Protein AF-A0A7J3VET1-F1 (afdb_monomer_lite)

Sequence (329 aa):
MGKRITSKFKPQNKWVREMVEGDPHVASTLDVTSDMLKLQAPSQSLCSVCKGGKMLCGKTTCPIMARLGAFSSMFQSIKGTEIDGSSPPSVFVGRFGYPYVHIGPLSPTFYGNTEILDAPEQWFGKSIDEIIGYRSQLIRGMTPVNVRKPWKAGKLLDQTRELSLAEHYVETEMKLTKKPTKRFYMNGDIQPIGPTAPLENVDIGYIKWNRHMEKYHYDTDLKAAPATIKLFENDVPLSNIMRAFSMGNFGIEKNRRLVPTRWSITAVDDLLGKHLTKKIKDYPLINHYEVYESNYIGNRFEILLMPDAWCYEAYEAWYPRTLWNPDEE

Foldseek 3Di:
DDDPPPPPPPPQLCLLVVLQCVDPVSVVQDPDDSVQEDEDADPDFPCSVCSQPNPLLVDPGRLLVLLSVLQSVQLVLFPWQKAWEWFWLDKFWADPPPQKTWIATWGARYYDFLNVLQQPVPCVVPASSVNSNSAQRTETAIDIAGQLCRVVVPPRLVVNLLSLQFPGTWTKMWGFPGRFGSHAYDDPVDRRHYTYGHTDDMDIDDGDGDPLLVVQLPVQADALLVSLLVCVVVVNRNSSSLSNVQSQSHGHNNRRGHDGSVVSNVVSCVSVVVVVVVVVQPDDFDQAWDWDWDADNQWIWIKIDHRDRPDIDIDIDHRECHSVHNHPD

Radius of gyration: 22.47 Å; chains: 1; bounding box: 53×45×72 Å

Structure (mmCIF, N/CA/C/O backbone):
data_AF-A0A7J3VET1-F1
#
_entry.id   AF-A0A7J3VET1-F1
#
loop_
_atom_site.group_PDB
_atom_site.id
_atom_site.type_symbol
_atom_site.label_atom_id
_atom_site.label_alt_id
_atom_site.label_comp_id
_atom_site.label_asym_id
_atom_site.label_entity_id
_atom_site.label_seq_id
_atom_site.pdbx_PDB_ins_code
_atom_site.Cartn_x
_atom_site.Cartn_y
_atom_site.Cartn_z
_atom_site.occupancy
_atom_site.B_iso_or_equiv
_atom_site.auth_seq_id
_atom_site.auth_comp_id
_atom_site.auth_asym_id
_atom_site.auth_atom_id
_atom_site.pdbx_PDB_model_num
ATOM 1 N N . MET A 1 1 ? 31.765 -23.823 42.470 1.00 34.75 1 MET A N 1
ATOM 2 C CA . MET A 1 1 ? 30.720 -23.940 41.424 1.00 34.75 1 MET A CA 1
ATOM 3 C C . MET A 1 1 ? 29.802 -22.720 41.490 1.00 34.75 1 MET A C 1
ATOM 5 O O . MET A 1 1 ? 28.792 -22.739 42.179 1.00 34.75 1 MET A O 1
ATOM 9 N N . GLY A 1 2 ? 30.203 -21.613 40.856 1.00 33.16 2 GLY A N 1
ATOM 10 C CA . GLY A 1 2 ? 29.453 -20.352 40.879 1.00 33.16 2 GLY A CA 1
ATOM 11 C C . GLY A 1 2 ? 28.427 -20.296 39.748 1.00 33.16 2 GLY A C 1
ATOM 12 O O . GLY A 1 2 ? 28.791 -20.400 38.579 1.00 33.16 2 GLY A O 1
ATOM 13 N N . LYS A 1 3 ? 27.145 -20.153 40.095 1.00 31.53 3 LYS A N 1
ATOM 14 C CA . LYS A 1 3 ? 26.032 -19.998 39.148 1.00 31.53 3 LYS A CA 1
ATOM 15 C C . LYS A 1 3 ? 26.217 -18.705 38.338 1.00 31.53 3 LYS A C 1
ATOM 17 O O . LYS A 1 3 ? 26.125 -17.614 38.893 1.00 31.53 3 LYS A O 1
ATOM 22 N N . ARG A 1 4 ? 26.444 -18.815 37.023 1.00 27.92 4 ARG A N 1
ATOM 23 C CA . ARG A 1 4 ? 26.346 -17.682 36.086 1.00 27.92 4 ARG A CA 1
ATOM 24 C C . ARG A 1 4 ? 24.877 -17.280 35.956 1.00 27.92 4 ARG A C 1
ATOM 26 O O . ARG A 1 4 ? 24.112 -17.925 35.246 1.00 27.92 4 ARG A O 1
ATOM 33 N N . ILE A 1 5 ? 24.490 -16.208 36.639 1.00 31.25 5 ILE A N 1
ATOM 34 C CA . ILE A 1 5 ? 23.247 -15.486 36.364 1.00 31.25 5 ILE A CA 1
ATOM 35 C C . ILE A 1 5 ? 23.499 -14.665 35.096 1.00 31.25 5 ILE A C 1
ATOM 37 O O . ILE A 1 5 ? 23.999 -13.548 35.153 1.00 31.25 5 ILE A O 1
ATOM 41 N N . THR A 1 6 ? 23.198 -15.225 33.925 1.00 28.31 6 THR A N 1
ATOM 42 C CA . THR A 1 6 ? 23.088 -14.431 32.696 1.00 28.31 6 THR A CA 1
ATOM 43 C C . THR A 1 6 ? 21.737 -13.727 32.712 1.00 28.31 6 THR A C 1
ATOM 45 O O . THR A 1 6 ? 20.764 -14.214 32.130 1.00 28.31 6 THR A O 1
ATOM 48 N N . SER A 1 7 ? 21.645 -12.591 33.406 1.00 27.30 7 SER A N 1
ATOM 49 C CA . SER A 1 7 ? 20.549 -11.662 33.155 1.00 27.30 7 SER A CA 1
ATOM 50 C C . SER A 1 7 ? 20.749 -11.120 31.738 1.00 27.30 7 SER A C 1
ATOM 52 O O . SER A 1 7 ? 21.698 -10.397 31.440 1.00 27.30 7 SER A O 1
ATOM 54 N N . LYS A 1 8 ? 19.885 -11.538 30.808 1.00 28.28 8 LYS A N 1
ATOM 55 C CA . LYS A 1 8 ? 19.786 -10.902 29.492 1.00 28.28 8 LYS A CA 1
ATOM 56 C C . LYS A 1 8 ? 19.386 -9.448 29.729 1.00 28.28 8 LYS A C 1
ATOM 58 O O . LYS A 1 8 ? 18.210 -9.160 29.945 1.00 28.28 8 LYS A O 1
ATOM 63 N N . PHE A 1 9 ? 20.363 -8.548 29.714 1.00 29.69 9 PHE A N 1
ATOM 64 C CA . PHE A 1 9 ? 20.135 -7.112 29.691 1.00 29.69 9 PHE A CA 1
ATOM 65 C C . PHE A 1 9 ? 19.389 -6.805 28.386 1.00 29.69 9 PHE A C 1
ATOM 67 O O . PHE A 1 9 ? 19.970 -6.818 27.304 1.00 29.69 9 PHE A O 1
ATOM 74 N N . LYS A 1 10 ? 18.066 -6.625 28.455 1.00 31.45 10 LYS A N 1
ATOM 75 C CA . LYS A 1 10 ? 17.308 -6.044 27.343 1.00 31.45 10 LYS A CA 1
ATOM 76 C C . LYS A 1 10 ? 17.697 -4.565 27.306 1.00 31.45 10 LYS A C 1
ATOM 78 O O . LYS A 1 10 ? 17.418 -3.890 28.298 1.00 31.45 10 LYS A O 1
ATOM 83 N N . PRO A 1 11 ? 18.329 -4.048 26.238 1.00 36.69 11 PRO A N 1
ATOM 84 C CA . PRO A 1 11 ? 18.616 -2.624 26.151 1.00 36.69 11 PRO A CA 1
ATOM 85 C C . PRO A 1 11 ? 17.286 -1.866 26.209 1.00 36.69 11 PRO A C 1
ATOM 87 O O . PRO A 1 11 ? 16.451 -1.959 25.310 1.00 36.69 11 PRO A O 1
ATOM 90 N N . GLN A 1 12 ? 17.047 -1.176 27.323 1.00 44.22 12 GLN A N 1
ATOM 91 C CA . GLN A 1 12 ? 15.973 -0.200 27.425 1.00 44.22 12 GLN A CA 1
ATOM 92 C C . GLN A 1 12 ? 16.450 1.032 26.659 1.00 44.22 12 GLN A C 1
ATOM 94 O O . GLN A 1 12 ? 17.431 1.660 27.051 1.00 44.22 12 GLN A O 1
ATOM 99 N N . ASN A 1 13 ? 15.784 1.349 25.551 1.00 49.47 13 ASN A N 1
ATOM 100 C CA . ASN A 1 13 ? 16.098 2.477 24.675 1.00 49.47 13 ASN A CA 1
ATOM 101 C C . ASN A 1 13 ? 15.774 3.826 25.350 1.00 49.47 13 ASN A C 1
ATOM 103 O O . ASN A 1 13 ? 14.851 4.527 24.950 1.00 49.47 13 ASN A O 1
ATOM 107 N N . LYS A 1 14 ? 16.528 4.172 26.402 1.00 50.03 14 LYS A N 1
ATOM 108 C CA . LYS A 1 14 ? 16.340 5.371 27.236 1.00 50.03 14 LYS A CA 1
ATOM 109 C C . LYS A 1 14 ? 16.619 6.686 26.492 1.00 50.03 14 LYS A C 1
ATOM 111 O O . LYS A 1 14 ? 16.022 7.697 26.824 1.00 50.03 14 LYS A O 1
ATOM 116 N N . TRP A 1 15 ? 17.434 6.673 25.439 1.00 53.28 15 TRP A N 1
ATOM 117 C CA . TRP A 1 15 ? 17.805 7.880 24.684 1.00 53.28 15 TRP A CA 1
ATOM 118 C C . TRP A 1 15 ? 16.649 8.525 23.899 1.00 53.28 15 TRP A C 1
ATOM 120 O O . TRP A 1 15 ? 16.683 9.718 23.623 1.00 53.28 15 TRP A O 1
ATOM 130 N N . VAL A 1 16 ? 15.610 7.761 23.554 1.00 53.88 16 VAL A N 1
ATOM 131 C CA . VAL A 1 16 ? 14.409 8.280 22.868 1.00 53.88 16 VAL A CA 1
ATOM 132 C C . VAL A 1 16 ? 13.563 9.120 23.807 1.00 53.88 16 VAL A C 1
ATOM 134 O O . VAL A 1 16 ? 12.948 10.095 23.395 1.00 53.88 16 VAL A O 1
ATOM 137 N N . ARG A 1 17 ? 13.562 8.756 25.089 1.00 52.81 17 ARG A N 1
ATOM 138 C CA . ARG A 1 17 ? 12.950 9.564 26.134 1.00 52.81 17 ARG A CA 1
ATOM 139 C C . ARG A 1 17 ? 13.686 10.894 26.269 1.00 52.81 17 ARG A C 1
ATOM 141 O O . ARG A 1 17 ? 13.035 11.920 26.263 1.00 52.81 17 ARG A O 1
ATOM 148 N N . GLU A 1 18 ? 15.017 10.875 26.252 1.00 54.56 18 GLU A N 1
ATOM 149 C CA . GLU A 1 18 ? 15.836 12.097 26.271 1.00 54.56 18 GLU A CA 1
ATOM 150 C C . GLU A 1 18 ? 15.642 12.968 25.012 1.00 54.56 18 GLU A C 1
ATOM 152 O O . GLU A 1 18 ? 15.705 14.188 25.108 1.00 54.56 18 GLU A O 1
ATOM 157 N N . MET A 1 19 ? 15.376 12.373 23.837 1.00 57.44 19 MET A N 1
ATOM 158 C CA . MET A 1 19 ? 14.973 13.127 22.633 1.00 57.44 19 MET A CA 1
ATOM 159 C C . MET A 1 19 ? 13.624 13.821 22.816 1.00 57.44 19 MET A C 1
ATOM 161 O O . MET A 1 19 ? 13.476 14.973 22.431 1.00 57.44 19 MET A O 1
ATOM 165 N N . VAL A 1 20 ? 12.640 13.104 23.364 1.00 53.50 20 VAL A N 1
ATOM 166 C CA . VAL A 1 20 ? 11.283 13.629 23.547 1.00 53.50 20 VAL A CA 1
ATOM 167 C C . VAL A 1 20 ? 11.236 14.665 24.668 1.00 53.50 20 VAL A C 1
ATOM 169 O O . VAL A 1 20 ? 10.585 15.683 24.501 1.00 53.50 20 VAL A O 1
ATOM 172 N N . GLU A 1 21 ? 11.957 14.446 25.770 1.00 53.12 21 GLU A N 1
ATOM 173 C CA . GLU A 1 21 ? 12.100 15.397 26.881 1.00 53.12 21 GLU A CA 1
ATOM 174 C C . GLU A 1 21 ? 12.917 16.642 26.482 1.00 53.12 21 GLU A C 1
ATOM 176 O O . GLU A 1 21 ? 12.723 17.708 27.059 1.00 53.12 21 GLU A O 1
ATOM 181 N N . GLY A 1 22 ? 13.808 16.523 25.489 1.00 48.78 22 GLY A N 1
ATOM 182 C CA . GLY A 1 22 ? 14.623 17.623 24.965 1.00 48.78 22 GLY A CA 1
ATOM 183 C C . GLY A 1 22 ? 13.917 18.542 23.960 1.00 48.78 22 GLY A C 1
ATOM 184 O O . GLY A 1 22 ? 14.445 19.612 23.669 1.00 48.78 22 GLY A O 1
ATOM 185 N N . ASP A 1 23 ? 12.746 18.156 23.443 1.00 52.50 23 ASP A N 1
ATOM 186 C CA . ASP A 1 23 ? 11.911 18.994 22.575 1.00 52.50 23 ASP A CA 1
ATOM 187 C C . ASP A 1 23 ? 10.693 19.507 23.373 1.00 52.50 23 ASP A C 1
ATOM 189 O O . ASP A 1 23 ? 9.781 18.727 23.657 1.00 52.50 23 ASP A O 1
ATOM 193 N N . PRO A 1 24 ? 10.630 20.805 23.735 1.00 43.97 24 PRO A N 1
ATOM 194 C CA . PRO A 1 24 ? 9.562 21.359 24.572 1.00 43.97 24 PRO A CA 1
ATOM 195 C C . PRO A 1 24 ? 8.145 21.152 24.011 1.00 43.97 24 PRO A C 1
ATOM 197 O O . PRO A 1 24 ? 7.177 21.066 24.775 1.00 43.97 24 PRO A O 1
ATOM 200 N N . HIS A 1 25 ? 8.000 21.058 22.686 1.00 43.59 25 HIS A N 1
ATOM 201 C CA . HIS A 1 25 ? 6.708 20.867 22.028 1.00 43.59 25 HIS A CA 1
ATOM 202 C C . HIS A 1 25 ? 6.248 19.402 22.084 1.00 43.59 25 HIS A C 1
ATOM 204 O O . HIS A 1 25 ? 5.058 19.119 22.222 1.00 43.59 25 HIS A O 1
ATOM 210 N N . VAL A 1 26 ? 7.185 18.453 22.046 1.00 43.09 26 VAL A N 1
ATOM 211 C CA . VAL A 1 26 ? 6.892 17.013 22.135 1.00 43.09 26 VAL A CA 1
ATOM 212 C C . VAL A 1 26 ? 6.807 16.553 23.602 1.00 43.09 26 VAL A C 1
ATOM 214 O O . VAL A 1 26 ? 5.927 15.764 23.949 1.00 43.09 26 VAL A O 1
ATOM 217 N N . ALA A 1 27 ? 7.646 17.103 24.486 1.00 39.56 27 ALA A N 1
ATOM 218 C CA . ALA A 1 27 ? 7.662 16.833 25.927 1.00 39.56 27 ALA A CA 1
ATOM 219 C C . ALA A 1 27 ? 6.364 17.251 26.633 1.00 39.56 27 ALA A C 1
ATOM 221 O O . ALA A 1 27 ? 5.902 16.571 27.545 1.00 39.56 27 ALA A O 1
ATOM 222 N N . SER A 1 28 ? 5.757 18.362 26.207 1.00 37.06 28 SER A N 1
ATOM 223 C CA . SER A 1 28 ? 4.491 18.858 26.766 1.00 37.06 28 SER A CA 1
ATOM 224 C C . SER A 1 28 ? 3.263 18.081 26.277 1.00 37.06 28 SER A C 1
ATOM 226 O O . SER A 1 28 ? 2.196 18.169 26.882 1.00 37.06 28 SER A O 1
ATOM 228 N N . THR A 1 29 ? 3.397 17.311 25.191 1.00 35.84 29 THR A N 1
ATOM 229 C CA . THR A 1 29 ? 2.275 16.663 24.491 1.00 35.84 29 THR A CA 1
ATOM 230 C C . THR A 1 29 ? 2.262 15.139 24.636 1.00 35.84 29 THR A C 1
ATOM 232 O O . THR A 1 29 ? 1.197 14.513 24.568 1.00 35.84 29 THR A O 1
ATOM 235 N N . LEU A 1 30 ? 3.415 14.526 24.913 1.00 40.19 30 LEU A N 1
ATOM 236 C CA . LEU A 1 30 ? 3.557 13.104 25.203 1.00 40.19 30 LEU A CA 1
ATOM 237 C C . LEU A 1 30 ? 3.910 12.893 26.680 1.00 40.19 30 LEU A C 1
ATOM 239 O O . LEU A 1 30 ? 5.036 13.119 27.100 1.00 40.19 30 LEU A O 1
ATOM 243 N N . ASP A 1 31 ? 2.964 12.367 27.457 1.00 38.00 31 ASP A N 1
ATOM 244 C CA . ASP A 1 31 ? 3.234 11.826 28.794 1.00 38.00 31 ASP A CA 1
ATOM 245 C C . ASP A 1 31 ? 4.034 10.510 28.637 1.00 38.00 31 ASP A C 1
ATOM 247 O O . ASP A 1 31 ? 3.475 9.421 28.453 1.00 38.00 31 ASP A O 1
ATOM 251 N N . VAL A 1 32 ? 5.364 10.624 28.522 1.00 40.09 32 VAL A N 1
ATOM 252 C CA . VAL A 1 32 ? 6.262 9.524 28.133 1.00 40.09 32 VAL A CA 1
ATOM 253 C C . VAL A 1 32 ? 6.474 8.553 29.296 1.00 40.09 32 VAL A C 1
ATOM 255 O O . VAL A 1 32 ? 7.410 8.667 30.085 1.00 40.09 32 VAL A O 1
ATOM 258 N N . THR A 1 33 ? 5.644 7.515 29.367 1.00 39.59 33 THR A N 1
ATOM 259 C CA . THR A 1 33 ? 5.941 6.324 30.180 1.00 39.59 33 THR A CA 1
ATOM 260 C C . THR A 1 33 ? 6.791 5.323 29.383 1.00 39.59 33 THR A C 1
ATOM 262 O O . THR A 1 33 ? 6.714 5.247 28.154 1.00 39.59 33 THR A O 1
ATOM 265 N N . SER A 1 34 ? 7.617 4.519 30.067 1.00 41.06 34 SER A N 1
ATOM 266 C CA . SER A 1 34 ? 8.568 3.571 29.449 1.00 41.06 34 SER A CA 1
ATOM 267 C C . SER A 1 34 ? 7.930 2.516 28.535 1.00 41.06 34 SER A C 1
ATOM 269 O O . SER A 1 34 ? 8.625 1.906 27.723 1.00 41.06 34 SER A O 1
ATOM 271 N N . ASP A 1 35 ? 6.618 2.296 28.650 1.00 42.00 35 ASP A N 1
ATOM 272 C CA . ASP A 1 35 ? 5.873 1.335 27.833 1.00 42.00 35 ASP A CA 1
ATOM 273 C C . ASP A 1 35 ? 5.365 1.911 26.500 1.00 42.00 35 ASP A C 1
ATOM 275 O O . ASP A 1 35 ? 4.958 1.142 25.620 1.00 42.00 35 ASP A O 1
ATOM 279 N N . MET A 1 36 ? 5.402 3.241 26.329 1.00 46.22 36 MET A N 1
ATOM 280 C CA . MET A 1 36 ? 4.816 3.948 25.182 1.00 46.22 36 MET A CA 1
ATOM 281 C C . MET A 1 36 ? 5.782 4.119 24.000 1.00 46.22 36 MET A C 1
ATOM 283 O O . MET A 1 36 ? 5.378 3.946 22.851 1.00 46.22 36 MET A O 1
ATOM 287 N N . LEU A 1 37 ? 7.067 4.373 24.257 1.00 49.97 37 LEU A N 1
ATOM 288 C CA . LEU A 1 37 ? 8.091 4.555 23.220 1.00 49.97 37 LEU A CA 1
ATOM 289 C C . LEU A 1 37 ? 8.965 3.303 23.098 1.00 49.97 37 LEU A C 1
ATOM 291 O O . LEU A 1 37 ? 10.021 3.181 23.718 1.00 49.97 37 LEU A O 1
ATOM 295 N N . LYS A 1 38 ? 8.524 2.344 22.276 1.00 43.84 38 LYS A N 1
ATOM 296 C CA . LYS A 1 38 ? 9.344 1.182 21.908 1.00 43.84 38 LYS A CA 1
ATOM 297 C C . LYS A 1 38 ? 10.080 1.454 20.609 1.00 43.84 38 LYS A C 1
ATOM 299 O O . LYS A 1 38 ? 9.620 1.113 19.525 1.00 43.84 38 LYS A O 1
ATOM 304 N N . LEU A 1 39 ? 11.265 2.027 20.741 1.00 49.50 39 LEU A N 1
ATOM 305 C CA . LEU A 1 39 ? 12.216 2.086 19.645 1.00 49.50 39 LEU A CA 1
ATOM 306 C C . LEU A 1 39 ? 12.788 0.691 19.369 1.00 49.50 39 LEU A C 1
ATOM 308 O O . LEU A 1 39 ? 13.104 -0.052 20.297 1.00 49.50 39 LEU A O 1
ATOM 312 N N . GLN A 1 40 ? 12.922 0.340 18.096 1.00 44.25 40 GLN A N 1
ATOM 313 C CA . GLN A 1 40 ? 13.734 -0.779 17.632 1.00 44.25 40 GLN A CA 1
ATOM 314 C C . GLN A 1 40 ? 14.735 -0.224 16.614 1.00 44.25 40 GLN A C 1
ATOM 316 O O . GLN A 1 40 ? 14.560 -0.411 15.418 1.00 44.25 40 GLN A O 1
ATOM 321 N N . ALA A 1 41 ? 15.756 0.502 17.082 1.00 43.16 41 ALA A N 1
ATOM 322 C CA . ALA A 1 41 ? 16.877 0.891 16.228 1.00 43.16 41 ALA A CA 1
ATOM 323 C C . ALA A 1 41 ? 18.061 -0.067 16.441 1.00 43.16 41 ALA A C 1
AT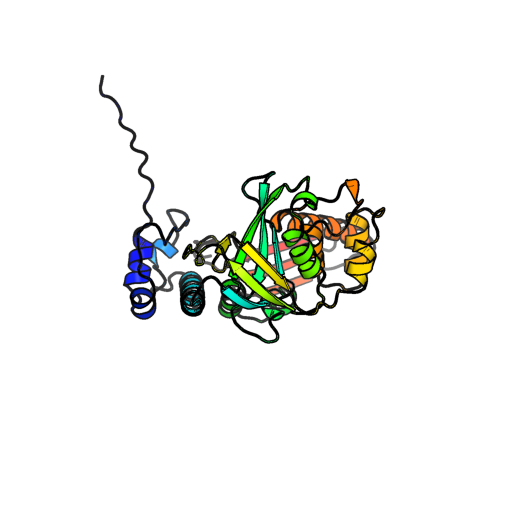OM 325 O O . ALA A 1 41 ? 18.241 -0.567 17.559 1.00 43.16 41 ALA A O 1
ATOM 326 N N . PRO A 1 42 ? 18.885 -0.307 15.408 1.00 42.78 42 PRO A N 1
ATOM 327 C CA . PRO A 1 42 ? 20.167 -0.983 15.560 1.00 42.78 42 PRO A CA 1
ATOM 328 C C . PRO A 1 42 ? 21.042 -0.273 16.605 1.00 42.78 42 PRO A C 1
ATOM 330 O O . PRO A 1 42 ? 21.089 0.957 16.668 1.00 42.78 42 PRO A O 1
ATOM 333 N N . SER A 1 43 ? 21.756 -1.041 17.430 1.00 43.66 43 SER A N 1
ATOM 334 C CA . SER A 1 43 ? 22.514 -0.544 18.592 1.00 43.66 43 SER A CA 1
ATOM 335 C C . SER A 1 43 ? 23.669 0.414 18.262 1.00 43.66 43 SER A C 1
ATOM 337 O O . SER A 1 43 ? 24.195 1.042 19.174 1.00 43.66 43 SER A O 1
ATOM 339 N N . GLN A 1 44 ? 24.047 0.554 16.990 1.00 52.19 44 GLN A N 1
ATOM 340 C CA . GLN A 1 44 ? 25.170 1.379 16.520 1.00 52.19 44 GLN A CA 1
ATOM 341 C C . GLN A 1 44 ? 24.745 2.484 15.539 1.00 52.19 44 GLN A C 1
ATOM 343 O O . GLN A 1 44 ? 25.554 2.979 14.764 1.00 52.19 44 GLN A O 1
ATOM 348 N N . SER A 1 45 ? 23.474 2.894 15.548 1.00 59.81 45 SER A N 1
ATOM 349 C CA . SER A 1 45 ? 23.031 3.936 14.619 1.00 59.81 45 SER A CA 1
ATOM 350 C C . SER A 1 45 ? 23.546 5.337 14.978 1.00 59.81 45 SER A C 1
ATOM 352 O O . SER A 1 45 ? 23.421 5.767 16.127 1.00 59.81 45 SER A O 1
ATOM 354 N N . LEU A 1 46 ? 24.007 6.099 13.976 1.00 65.31 46 LEU A N 1
ATOM 355 C CA . LEU A 1 46 ? 24.278 7.548 14.062 1.00 65.31 46 LEU A CA 1
ATOM 356 C C . LEU A 1 46 ? 23.101 8.324 14.684 1.00 65.31 46 LEU A C 1
ATOM 358 O O . LEU A 1 46 ? 23.299 9.315 15.386 1.00 65.31 46 LEU A O 1
ATOM 362 N N . CYS A 1 47 ? 21.866 7.844 14.495 1.00 67.50 47 CYS A N 1
ATOM 363 C CA . CYS A 1 47 ? 20.658 8.420 15.083 1.00 67.50 47 CYS A CA 1
ATOM 364 C C . CYS A 1 47 ? 20.634 8.369 16.620 1.00 67.50 47 CYS A C 1
ATOM 366 O O . CYS A 1 47 ? 20.159 9.327 17.231 1.00 67.50 47 CYS A O 1
ATOM 368 N N . SER A 1 48 ? 21.193 7.323 17.241 1.00 65.25 48 SER A N 1
ATOM 369 C CA . SER A 1 48 ? 21.302 7.205 18.705 1.00 65.25 48 SER A CA 1
ATOM 370 C C . SER A 1 48 ? 22.177 8.310 19.311 1.00 65.25 48 SER A C 1
ATOM 372 O O . SER A 1 48 ? 21.936 8.753 20.434 1.00 65.25 48 SER A O 1
ATOM 374 N N . VAL A 1 49 ? 23.183 8.774 18.558 1.00 65.50 49 VAL A N 1
ATOM 375 C CA . VAL A 1 49 ? 24.092 9.868 18.946 1.00 65.50 49 VAL A CA 1
ATOM 376 C C . VAL A 1 49 ? 23.516 11.230 18.557 1.00 65.50 49 VAL A C 1
ATOM 378 O O . VAL A 1 49 ? 23.587 12.187 19.330 1.00 65.50 49 VAL A O 1
ATOM 381 N N . CYS A 1 50 ? 22.931 11.315 17.361 1.00 69.31 50 CYS A N 1
ATOM 382 C CA . CYS A 1 50 ? 22.349 12.529 16.799 1.00 69.31 50 CYS A CA 1
ATOM 383 C C . CYS A 1 50 ? 21.161 13.032 17.625 1.00 69.31 50 CYS A C 1
ATOM 385 O O . CYS A 1 50 ? 20.975 14.244 17.748 1.00 69.31 50 CYS A O 1
ATOM 387 N N . LYS A 1 51 ? 20.355 12.107 18.172 1.00 68.38 51 LYS A N 1
ATOM 388 C CA . LYS A 1 51 ? 19.135 12.409 18.934 1.00 68.38 51 LYS A CA 1
ATOM 389 C C . LYS A 1 51 ? 18.236 13.436 18.225 1.00 68.38 51 LYS A C 1
ATOM 391 O O . LYS A 1 51 ? 17.565 14.233 18.862 1.00 68.38 51 LYS A O 1
ATOM 396 N N . GLY A 1 52 ? 18.226 13.427 16.890 1.00 67.19 52 GLY A N 1
ATOM 397 C CA . GLY A 1 52 ? 17.344 14.247 16.056 1.00 67.19 52 GLY A CA 1
ATOM 398 C C . GLY A 1 52 ? 17.675 15.740 16.011 1.00 67.19 52 GLY A C 1
ATOM 399 O O . GLY A 1 52 ? 17.321 16.376 15.030 1.00 67.19 52 GLY A O 1
ATOM 400 N N . GLY A 1 53 ? 18.390 16.281 17.002 1.00 65.62 53 GLY A N 1
ATOM 401 C CA . GLY A 1 53 ? 18.731 17.705 17.072 1.00 65.62 53 GLY A CA 1
ATOM 402 C C . GLY A 1 53 ? 20.059 18.083 16.415 1.00 65.62 53 GLY A C 1
ATOM 403 O O . GLY A 1 53 ? 20.246 19.231 16.034 1.00 65.62 53 GLY A O 1
ATOM 404 N N . LYS A 1 54 ? 20.997 17.137 16.263 1.00 67.31 54 LYS A N 1
ATOM 405 C CA . LYS A 1 54 ? 22.347 17.440 15.744 1.00 67.31 54 LYS A CA 1
ATOM 406 C C . LYS A 1 54 ? 22.489 17.321 14.227 1.00 67.31 54 LYS A C 1
ATOM 408 O O . LYS A 1 54 ? 23.559 17.608 13.709 1.00 67.31 54 LYS A O 1
ATOM 413 N N . MET A 1 55 ? 21.459 16.823 13.540 1.00 72.25 55 MET A N 1
ATOM 414 C CA . MET A 1 55 ? 21.434 16.611 12.086 1.00 72.25 55 MET A CA 1
ATOM 415 C C . MET A 1 55 ? 22.708 15.960 11.513 1.00 72.25 55 MET A C 1
ATOM 417 O O . MET A 1 55 ? 23.098 16.225 10.383 1.00 72.25 55 MET A O 1
ATOM 421 N N . LEU A 1 56 ? 23.321 15.032 12.265 1.00 68.75 56 LEU A N 1
ATOM 422 C CA . LEU A 1 56 ? 24.584 14.365 11.892 1.00 68.75 56 LEU A CA 1
ATOM 423 C C . LEU A 1 56 ? 24.499 13.576 10.574 1.00 68.75 56 LEU A C 1
ATOM 425 O O . LEU A 1 56 ? 25.521 13.242 9.990 1.00 68.75 56 LEU A O 1
ATOM 429 N N . CYS A 1 57 ? 23.279 13.288 10.116 1.00 67.75 57 CYS A N 1
ATOM 430 C CA . CYS A 1 57 ? 23.002 12.624 8.845 1.00 67.75 57 CYS A CA 1
ATOM 431 C C . CYS A 1 57 ? 22.922 13.569 7.635 1.00 67.75 57 CYS A C 1
ATOM 433 O O . CYS A 1 57 ? 22.533 13.131 6.559 1.00 67.75 57 CYS A O 1
ATOM 435 N N . GLY A 1 58 ? 23.192 14.868 7.809 1.00 66.69 58 GLY A N 1
ATOM 436 C CA . GLY A 1 58 ? 23.210 15.854 6.721 1.00 66.69 58 GLY A CA 1
ATOM 437 C C . GLY A 1 58 ? 21.843 16.199 6.117 1.00 66.69 58 GLY A C 1
ATOM 438 O O . GLY A 1 58 ? 21.772 17.030 5.217 1.00 66.69 58 GLY A O 1
ATOM 439 N N . LYS A 1 59 ? 20.749 15.594 6.597 1.00 70.19 59 LYS A N 1
ATOM 440 C CA . LYS A 1 59 ? 19.386 15.931 6.160 1.00 70.19 59 LYS A CA 1
ATOM 441 C C . LYS A 1 59 ? 18.985 17.328 6.642 1.00 70.19 59 LYS A C 1
ATOM 443 O O . LYS A 1 59 ? 19.482 17.800 7.660 1.00 70.19 59 LYS A O 1
ATOM 448 N N . THR A 1 60 ? 18.049 17.966 5.945 1.00 69.00 60 THR A N 1
ATOM 449 C CA . THR A 1 60 ? 17.462 19.255 6.355 1.00 69.00 60 THR A CA 1
ATOM 450 C C . THR A 1 60 ? 16.490 19.091 7.523 1.00 69.00 60 THR A C 1
ATOM 452 O O . THR A 1 60 ? 16.496 19.894 8.451 1.00 69.00 60 THR A O 1
ATOM 455 N N . THR A 1 61 ? 15.704 18.012 7.519 1.00 71.75 61 THR A N 1
ATOM 456 C CA . THR A 1 61 ? 14.767 17.642 8.588 1.00 71.75 61 THR A CA 1
ATOM 457 C C . THR A 1 61 ? 15.024 16.216 9.067 1.00 71.75 61 THR A C 1
ATOM 459 O O . THR A 1 61 ? 15.420 15.334 8.300 1.00 71.75 61 THR A O 1
ATOM 462 N N . CYS A 1 62 ? 14.869 15.972 10.375 1.00 75.75 62 CYS A N 1
ATOM 463 C CA . CYS A 1 62 ? 15.048 14.636 10.938 1.00 75.75 62 CYS A CA 1
ATOM 464 C C . CYS A 1 62 ? 13.772 13.810 10.702 1.00 75.75 62 CYS A C 1
ATOM 466 O O . CYS A 1 62 ? 12.758 14.093 11.347 1.00 75.75 62 CYS A O 1
ATOM 468 N N . PRO A 1 63 ? 13.800 12.728 9.893 1.00 73.56 63 PRO A N 1
ATOM 469 C CA . PRO A 1 63 ? 12.588 11.960 9.585 1.00 73.56 63 PRO A CA 1
ATOM 470 C C . PRO A 1 63 ? 11.959 11.312 10.824 1.00 73.56 63 PRO A C 1
ATOM 472 O O . PRO A 1 63 ? 10.760 11.057 10.868 1.00 73.56 63 PRO A O 1
ATOM 475 N N . ILE A 1 64 ? 12.772 11.033 11.847 1.00 73.69 64 ILE A N 1
ATOM 476 C CA . ILE A 1 64 ? 12.307 10.499 13.129 1.00 73.69 64 ILE A CA 1
ATOM 477 C C . ILE A 1 64 ? 11.456 11.536 13.868 1.00 73.69 64 ILE A C 1
ATOM 479 O O . ILE A 1 64 ? 10.368 11.203 14.337 1.00 73.69 64 ILE A O 1
ATOM 483 N N . MET A 1 65 ? 11.938 12.779 13.948 1.00 75.12 65 MET A N 1
ATOM 484 C CA . MET A 1 65 ? 11.222 13.865 14.616 1.00 75.12 65 MET A CA 1
ATOM 485 C C . MET A 1 65 ? 9.983 14.275 13.825 1.00 75.12 65 MET A C 1
ATOM 487 O O . MET A 1 65 ? 8.928 14.443 14.424 1.00 75.12 65 MET A O 1
ATOM 491 N N . ALA A 1 66 ? 10.066 14.319 12.492 1.00 76.81 66 ALA A N 1
ATOM 492 C CA . ALA A 1 66 ? 8.908 14.560 11.633 1.00 76.81 66 ALA A CA 1
ATOM 493 C C . ALA A 1 66 ? 7.803 13.513 11.863 1.00 76.81 66 ALA A C 1
ATOM 495 O O . ALA A 1 66 ? 6.641 13.859 12.075 1.00 76.81 66 ALA A O 1
ATOM 496 N N . ARG A 1 67 ? 8.168 12.223 11.921 1.00 75.50 67 ARG A N 1
ATOM 497 C CA . ARG A 1 67 ? 7.226 11.136 12.238 1.00 75.50 67 ARG A CA 1
ATOM 498 C C . ARG A 1 67 ? 6.646 11.258 13.649 1.00 75.50 67 ARG A C 1
ATOM 500 O O . ARG A 1 67 ? 5.451 11.033 13.819 1.00 75.50 67 ARG A O 1
ATOM 507 N N . LEU A 1 68 ? 7.459 11.591 14.653 1.00 75.00 68 LEU A N 1
ATOM 508 C CA . LEU A 1 68 ? 6.982 11.792 16.028 1.00 75.00 68 LEU A CA 1
ATOM 509 C C . LEU A 1 68 ? 6.019 12.980 16.129 1.00 75.00 68 LEU A C 1
ATOM 511 O O . LEU A 1 68 ? 4.969 12.851 16.756 1.00 75.00 68 LEU A O 1
ATOM 515 N N . GLY A 1 69 ? 6.348 14.102 15.486 1.00 75.88 69 GLY A N 1
ATOM 516 C CA . GLY A 1 69 ? 5.505 15.293 15.435 1.00 75.88 69 GLY A CA 1
ATOM 517 C C . GLY A 1 69 ? 4.160 15.007 14.771 1.00 75.88 69 GLY A C 1
ATOM 518 O O . GLY A 1 69 ? 3.122 15.271 15.371 1.00 75.88 69 GLY A O 1
ATOM 519 N N . ALA A 1 70 ? 4.171 14.373 13.592 1.00 76.50 70 ALA A N 1
ATOM 520 C CA . ALA A 1 70 ? 2.953 13.979 12.878 1.00 76.50 70 ALA A CA 1
ATOM 521 C C . ALA A 1 70 ? 2.096 12.976 13.672 1.00 76.50 70 ALA A C 1
ATOM 523 O O . ALA A 1 70 ? 0.868 13.047 13.667 1.00 76.50 70 ALA A O 1
ATOM 524 N N . PHE A 1 71 ? 2.734 12.042 14.382 1.00 75.69 71 PHE A N 1
ATOM 525 C CA . PHE A 1 71 ? 2.031 11.104 15.252 1.00 75.69 71 PHE A CA 1
ATOM 526 C C . PHE A 1 71 ? 1.396 11.807 16.460 1.00 75.69 71 PHE A C 1
ATOM 528 O O . PHE A 1 71 ? 0.257 11.501 16.810 1.00 75.69 71 PHE A O 1
ATOM 535 N N . SER A 1 72 ? 2.113 12.740 17.097 1.00 75.12 72 SER A N 1
ATOM 536 C CA . SER A 1 72 ? 1.625 13.483 18.266 1.00 75.12 72 SER A CA 1
ATOM 537 C C . SER A 1 72 ? 0.450 14.392 17.905 1.00 75.12 72 SER A C 1
ATOM 539 O O . SER A 1 72 ? -0.593 14.327 18.558 1.00 75.12 72 SER A O 1
ATOM 541 N N . SER A 1 73 ? 0.575 15.169 16.824 1.00 76.69 73 SER A N 1
ATOM 542 C CA . SER A 1 73 ? -0.480 16.078 16.363 1.00 76.69 73 SER A CA 1
ATOM 543 C C . SER A 1 73 ? -1.766 15.328 16.023 1.00 76.69 73 SER A C 1
ATOM 545 O O . SER A 1 73 ? -2.847 15.715 16.468 1.00 76.69 73 SER A O 1
ATOM 547 N N . MET A 1 74 ? -1.659 14.195 15.321 1.00 77.50 74 MET A N 1
ATOM 548 C CA . MET A 1 74 ? -2.824 13.358 15.057 1.00 77.50 74 MET A CA 1
ATOM 549 C C . MET A 1 74 ? -3.383 12.794 16.364 1.00 77.50 74 MET A C 1
ATOM 551 O O . MET A 1 74 ? -4.579 12.915 16.622 1.00 77.50 74 MET A O 1
ATOM 555 N N . PHE A 1 75 ? -2.544 12.243 17.244 1.00 74.62 75 PHE A N 1
ATOM 556 C CA . PHE A 1 75 ? -3.020 11.672 18.501 1.00 74.62 75 PHE A CA 1
ATOM 557 C C . PHE A 1 75 ? -3.833 12.668 19.348 1.00 74.62 75 PHE A C 1
ATOM 559 O O . PHE A 1 75 ? -4.831 12.280 19.952 1.00 74.62 75 PHE A O 1
ATOM 566 N N . GLN A 1 76 ? -3.457 13.949 19.356 1.00 74.31 76 GLN A N 1
ATOM 567 C CA . GLN A 1 76 ? -4.208 15.010 20.038 1.00 74.31 76 GLN A CA 1
ATOM 568 C C . GLN A 1 76 ? -5.589 15.281 19.432 1.00 74.31 76 GLN A C 1
ATOM 570 O O . GLN A 1 76 ? -6.505 15.673 20.155 1.00 74.31 76 GLN A O 1
ATOM 575 N N . SER A 1 77 ? -5.762 15.053 18.128 1.00 76.69 77 SER A N 1
ATOM 576 C CA . SER A 1 77 ? -7.065 15.178 17.465 1.00 76.69 77 SER A CA 1
ATOM 577 C C . SER A 1 77 ? -8.059 14.094 17.908 1.00 76.69 77 SER A C 1
ATOM 579 O O . SER A 1 77 ? -9.271 14.298 17.834 1.00 76.69 77 SER A O 1
ATOM 581 N N . ILE A 1 78 ? -7.571 12.963 18.437 1.00 80.94 78 ILE A N 1
ATOM 582 C CA . ILE A 1 78 ? -8.408 11.838 18.862 1.00 80.94 78 ILE A CA 1
ATOM 583 C C . ILE A 1 78 ? -8.990 12.105 20.254 1.00 80.94 78 ILE A C 1
ATOM 585 O O . ILE A 1 78 ? -8.352 11.878 21.286 1.00 80.94 78 ILE A O 1
ATOM 589 N N . LYS A 1 79 ? -10.252 12.534 20.299 1.00 76.06 79 LYS A N 1
ATOM 590 C CA . LYS A 1 79 ? -10.947 12.840 21.561 1.00 76.06 79 LYS A CA 1
ATOM 591 C C . LYS A 1 79 ? -11.560 11.603 22.239 1.00 76.06 79 LYS A C 1
ATOM 593 O O . LYS A 1 79 ? -11.708 11.587 23.465 1.00 76.06 79 LYS A O 1
ATOM 598 N N . GLY A 1 80 ? -11.833 10.529 21.492 1.00 85.06 80 GLY A N 1
ATOM 599 C CA . GLY A 1 80 ? -12.614 9.385 21.973 1.00 85.06 80 GLY A CA 1
ATOM 600 C C . GLY A 1 80 ? -12.252 8.034 21.354 1.00 85.06 80 GLY A C 1
ATOM 601 O O . GLY A 1 80 ? -11.105 7.773 20.991 1.00 85.06 80 GLY A O 1
ATOM 602 N N . THR A 1 81 ? -13.246 7.153 21.326 1.00 89.69 81 THR A N 1
ATOM 603 C CA . THR A 1 81 ? -13.218 5.826 20.689 1.00 89.69 81 THR A CA 1
ATOM 604 C C . THR A 1 81 ? -13.934 5.800 19.344 1.00 89.69 81 THR A C 1
ATOM 606 O O . THR A 1 81 ? -13.804 4.828 18.612 1.00 89.69 81 THR A O 1
ATOM 609 N N . GLU A 1 82 ? -14.679 6.849 19.024 1.00 91.12 82 GLU A N 1
ATOM 610 C CA . GLU A 1 82 ? -15.343 7.031 17.740 1.00 91.12 82 GLU A CA 1
ATOM 611 C C . GLU A 1 82 ? -14.426 7.853 16.843 1.00 91.12 82 GLU A C 1
ATOM 613 O O . GLU A 1 82 ? -13.921 8.904 17.251 1.00 91.12 82 GLU A O 1
ATOM 618 N N . ILE A 1 83 ? -14.154 7.315 15.661 1.00 91.62 83 ILE A N 1
ATOM 619 C CA . ILE A 1 83 ? -13.389 7.971 14.610 1.00 91.62 83 ILE A CA 1
ATOM 620 C C . ILE A 1 83 ? -14.333 8.169 13.446 1.00 91.62 83 ILE A C 1
ATOM 622 O O . ILE A 1 83 ? -14.964 7.215 13.001 1.00 91.62 83 ILE A O 1
ATOM 626 N N . ASP A 1 84 ? -14.383 9.393 12.960 1.00 92.50 84 ASP A N 1
ATOM 627 C CA . ASP A 1 84 ? -15.261 9.789 11.881 1.00 92.50 84 ASP A CA 1
ATOM 628 C C . ASP A 1 84 ? -14.483 10.667 10.896 1.00 92.50 84 ASP A C 1
ATOM 630 O O . ASP A 1 84 ? -13.701 11.534 11.307 1.00 92.50 84 ASP A O 1
ATOM 634 N N . GLY A 1 85 ? -14.643 10.388 9.605 1.00 92.75 85 GLY A N 1
ATOM 635 C CA . GLY A 1 85 ? -13.931 11.075 8.539 1.00 92.75 85 GLY A CA 1
ATOM 636 C C . GLY A 1 85 ? -14.036 10.394 7.177 1.00 92.75 85 GLY A C 1
ATOM 637 O O . GLY A 1 85 ? -14.656 9.345 6.997 1.00 92.75 85 GLY A O 1
ATOM 638 N N . SER A 1 86 ? -13.382 11.000 6.188 1.00 93.50 86 SER A N 1
ATOM 639 C CA . SER A 1 86 ? -13.290 10.459 4.833 1.00 93.50 86 SER A CA 1
ATOM 640 C C . SER A 1 86 ? -12.114 9.492 4.754 1.00 93.50 86 SER A C 1
ATOM 642 O O . SER A 1 86 ? -10.962 9.904 4.616 1.00 93.50 86 SER A O 1
ATOM 644 N N . SER A 1 87 ? -12.381 8.193 4.833 1.00 91.00 87 SER A N 1
ATOM 645 C CA . SER A 1 87 ? -11.360 7.177 4.604 1.00 91.00 87 SER A CA 1
ATOM 646 C C . SER A 1 87 ? -10.923 7.229 3.139 1.00 91.00 87 SER A C 1
ATOM 648 O O . SER A 1 87 ? -11.780 7.152 2.257 1.00 91.00 87 SER A O 1
ATOM 650 N N . PRO A 1 88 ? -9.618 7.274 2.820 1.00 90.25 88 PRO A N 1
ATOM 651 C CA . PRO A 1 88 ? -9.183 6.818 1.503 1.00 90.25 88 PRO A CA 1
ATOM 652 C C . PRO A 1 88 ? -9.652 5.366 1.266 1.00 90.25 88 PRO A C 1
ATOM 654 O O . PRO A 1 88 ? -10.061 4.694 2.222 1.00 90.25 88 PRO A O 1
ATOM 657 N N . PRO A 1 89 ? -9.574 4.836 0.032 1.00 86.19 89 PRO A N 1
ATOM 658 C CA . PRO A 1 89 ? -9.896 3.437 -0.297 1.00 86.19 89 PRO A CA 1
ATOM 659 C C . PRO A 1 89 ? -8.887 2.428 0.305 1.00 86.19 89 PRO A C 1
ATOM 661 O O . PRO A 1 89 ? -8.419 1.495 -0.348 1.00 86.19 89 PRO A O 1
ATOM 664 N N . SER A 1 90 ? -8.496 2.636 1.560 1.00 86.62 90 SER A N 1
ATOM 665 C CA . SER A 1 90 ? -7.340 2.077 2.234 1.00 86.62 90 SER A CA 1
ATOM 666 C C . SER A 1 90 ? -7.736 1.010 3.225 1.00 86.62 90 SER A C 1
ATOM 668 O O . SER A 1 90 ? -8.486 1.228 4.175 1.00 86.62 90 SER A O 1
ATOM 670 N N . VAL A 1 91 ? -7.123 -0.149 3.044 1.00 92.38 91 VAL A N 1
ATOM 671 C CA . VAL A 1 91 ? -7.301 -1.317 3.897 1.00 92.38 91 VAL A CA 1
ATOM 672 C C . VAL A 1 91 ? -5.947 -1.905 4.236 1.00 92.38 91 VAL A C 1
ATOM 674 O O . VAL A 1 91 ? -4.988 -1.807 3.466 1.00 92.38 91 VAL A O 1
ATOM 677 N N . PHE A 1 92 ? -5.861 -2.550 5.391 1.00 90.19 92 PHE A N 1
ATOM 678 C CA . PHE A 1 92 ? -4.649 -3.228 5.816 1.00 90.19 92 PHE A CA 1
ATOM 679 C C . PHE A 1 92 ? -4.933 -4.676 6.193 1.00 90.19 92 PHE A C 1
ATOM 681 O O . PHE A 1 92 ? -5.911 -4.979 6.872 1.00 90.19 92 PHE A O 1
ATOM 688 N N . VAL A 1 93 ? -4.012 -5.559 5.806 1.00 91.50 93 VAL A N 1
ATOM 689 C CA . VAL A 1 93 ? -3.963 -6.953 6.243 1.00 91.50 93 VAL A CA 1
ATOM 690 C C . VAL A 1 93 ? -2.600 -7.215 6.874 1.00 91.50 93 VAL A C 1
ATOM 692 O O . VAL A 1 93 ? -1.552 -7.172 6.223 1.00 91.50 93 VAL A O 1
ATOM 695 N N . GLY A 1 94 ? -2.606 -7.496 8.172 1.00 87.06 94 GLY A N 1
ATOM 696 C CA . GLY A 1 94 ? -1.408 -7.775 8.951 1.00 87.06 94 GLY A CA 1
ATOM 697 C C . GLY A 1 94 ? -0.730 -9.090 8.574 1.00 87.06 94 GLY A C 1
ATOM 698 O O . GLY A 1 94 ? -1.340 -10.002 8.031 1.00 87.06 94 GLY A O 1
ATOM 699 N N . ARG A 1 95 ? 0.561 -9.203 8.906 1.00 82.81 95 ARG A N 1
ATOM 700 C CA . ARG A 1 95 ? 1.368 -10.425 8.696 1.00 82.81 95 ARG A CA 1
ATOM 701 C C . ARG A 1 95 ? 1.616 -11.243 9.964 1.00 82.81 95 ARG A C 1
ATOM 703 O O . ARG A 1 95 ? 2.022 -12.397 9.891 1.00 82.81 95 ARG A O 1
ATOM 710 N N . PHE A 1 96 ? 1.430 -10.633 11.130 1.00 79.19 96 PHE A N 1
ATOM 711 C CA . PHE A 1 96 ? 1.711 -11.264 12.416 1.00 79.19 96 PHE A CA 1
ATOM 712 C C . PHE A 1 96 ? 0.493 -12.045 12.911 1.00 79.19 96 PHE A C 1
ATOM 714 O O . PHE A 1 96 ? -0.629 -11.561 12.788 1.00 79.19 96 PHE A O 1
ATOM 721 N N . GLY A 1 97 ? 0.739 -13.221 13.497 1.00 75.12 97 GLY A N 1
ATOM 722 C CA . GLY A 1 97 ? -0.306 -14.093 14.050 1.00 75.12 97 GLY A CA 1
ATOM 723 C C . GLY A 1 97 ? -0.844 -15.160 13.089 1.00 75.12 97 GLY A C 1
ATOM 724 O O . GLY A 1 97 ? -1.795 -15.857 13.436 1.00 75.12 97 GLY A O 1
ATOM 725 N N . TYR A 1 98 ? -0.240 -15.322 11.902 1.00 81.88 98 TYR A N 1
ATOM 726 C CA . TYR A 1 98 ? -0.699 -16.266 10.876 1.00 81.88 98 TYR A CA 1
ATOM 727 C C . TYR A 1 98 ? -1.016 -17.662 11.465 1.00 81.88 98 TYR A C 1
ATOM 729 O O . TYR A 1 98 ? -0.171 -18.224 12.162 1.00 81.88 98 TYR A O 1
ATOM 737 N N . PRO A 1 99 ? -2.199 -18.249 11.183 1.00 87.00 99 PRO A N 1
ATOM 738 C CA . PRO A 1 99 ? -3.188 -17.841 10.177 1.00 87.00 99 PRO A CA 1
ATOM 739 C C . PRO A 1 99 ? -4.213 -16.786 10.635 1.00 87.00 99 PRO A C 1
ATOM 741 O O . PRO A 1 99 ? -5.077 -16.425 9.840 1.00 87.00 99 PRO A O 1
ATOM 744 N N . TYR A 1 100 ? -4.153 -16.298 11.876 1.00 90.19 100 TYR A N 1
ATOM 745 C CA . TYR A 1 100 ? -5.027 -15.236 12.384 1.00 90.19 100 TYR A CA 1
ATOM 746 C C . TYR A 1 100 ? -4.323 -13.885 12.297 1.00 90.19 100 TYR A C 1
ATOM 748 O O . TYR A 1 100 ? -3.394 -13.600 13.047 1.00 90.19 100 TYR A O 1
ATOM 756 N N . VAL A 1 101 ? -4.763 -13.041 11.373 1.00 88.12 101 VAL A N 1
ATOM 757 C CA . VAL A 1 101 ? -4.146 -11.734 11.131 1.00 88.12 101 VAL A CA 1
ATOM 758 C C . VAL A 1 101 ? -5.116 -10.616 11.465 1.00 88.12 101 VAL A C 1
ATOM 760 O O . VAL A 1 101 ? -6.327 -10.793 11.383 1.00 88.12 101 VAL A O 1
ATOM 763 N N . HIS A 1 102 ? -4.584 -9.458 11.839 1.00 90.62 102 HIS A N 1
ATOM 764 C CA . HIS A 1 102 ? -5.404 -8.269 12.042 1.00 90.62 102 HIS A CA 1
ATOM 765 C C . HIS A 1 102 ? -5.701 -7.618 10.698 1.00 90.62 102 HIS A C 1
ATOM 767 O O . HIS A 1 102 ? -4.775 -7.403 9.914 1.00 90.62 102 HIS A O 1
ATOM 773 N N . ILE A 1 103 ? -6.965 -7.289 10.465 1.00 92.25 103 ILE A N 1
ATOM 774 C CA . ILE A 1 103 ? -7.410 -6.523 9.304 1.00 92.25 103 ILE A CA 1
ATOM 775 C C . ILE A 1 103 ? -8.207 -5.302 9.740 1.00 92.25 103 ILE A C 1
ATOM 777 O O . ILE A 1 103 ? -8.725 -5.280 10.858 1.00 92.25 103 ILE A O 1
ATOM 781 N N . GLY A 1 104 ? -8.332 -4.326 8.850 1.00 91.62 104 GLY A N 1
ATOM 782 C CA . GLY A 1 104 ? -9.302 -3.253 9.011 1.00 91.62 104 GLY A CA 1
ATOM 783 C C . GLY A 1 104 ? -9.068 -2.065 8.079 1.00 91.62 104 GLY A C 1
ATOM 784 O O . GLY A 1 104 ? -8.059 -2.030 7.359 1.00 91.62 104 GLY A O 1
ATOM 785 N N . PRO A 1 105 ? -10.015 -1.115 8.087 1.00 92.94 105 PRO A N 1
ATOM 786 C CA . PRO A 1 105 ? -9.931 0.130 7.337 1.00 92.94 105 PRO A CA 1
ATOM 787 C C . PRO A 1 105 ? -8.934 1.109 7.973 1.00 92.94 105 PRO A C 1
ATOM 789 O O . PRO A 1 105 ? -8.511 0.956 9.129 1.00 92.94 105 PRO A O 1
ATOM 792 N N . LEU A 1 106 ? -8.556 2.120 7.193 1.00 92.00 106 LEU A N 1
ATOM 793 C CA . LEU A 1 106 ? -7.694 3.217 7.615 1.00 92.00 106 LEU A CA 1
ATOM 794 C C . LEU A 1 106 ? -8.402 4.551 7.378 1.00 92.00 106 LEU A C 1
ATOM 796 O O . LEU A 1 106 ? -8.463 4.988 6.237 1.00 92.00 106 LEU A O 1
ATOM 800 N N . SER A 1 107 ? -8.854 5.221 8.439 1.00 92.75 107 SER A N 1
ATOM 801 C CA . SER A 1 107 ? -9.577 6.496 8.314 1.00 92.75 107 SER A CA 1
ATOM 802 C C . SER A 1 107 ? -8.889 7.624 9.095 1.00 92.75 107 SER A C 1
ATOM 804 O O . SER A 1 107 ? -8.359 7.368 10.185 1.00 92.75 107 SER A O 1
ATOM 806 N N . PRO A 1 108 ? -8.849 8.859 8.565 1.00 92.50 108 PRO A N 1
ATOM 807 C CA . PRO A 1 108 ? -8.484 10.043 9.334 1.00 92.50 108 PRO A CA 1
ATOM 808 C C . PRO A 1 108 ? -9.650 10.522 10.223 1.00 92.50 108 PRO A C 1
ATOM 810 O O . PRO A 1 108 ? -10.710 9.908 10.275 1.00 92.50 108 PRO A O 1
ATOM 813 N N . THR A 1 109 ? -9.445 11.631 10.937 1.00 91.06 109 THR A N 1
ATOM 814 C CA . THR A 1 109 ? -10.448 12.299 11.797 1.00 91.06 109 THR A CA 1
ATOM 815 C C . THR A 1 109 ? -11.095 13.522 11.136 1.00 91.06 109 THR A C 1
ATOM 817 O O . THR A 1 109 ? -11.607 14.408 11.821 1.00 91.06 109 THR A O 1
ATOM 820 N N . PHE A 1 110 ? -10.998 13.635 9.810 1.00 91.19 110 PHE A N 1
ATOM 821 C CA . PHE A 1 110 ? -11.494 14.780 9.051 1.00 91.19 110 PHE A CA 1
ATOM 822 C C . PHE A 1 110 ? -12.117 14.346 7.724 1.00 91.19 110 PHE A C 1
ATOM 824 O O . PHE A 1 110 ? -11.851 13.255 7.216 1.00 91.19 110 PHE A O 1
ATOM 831 N N . TYR A 1 111 ? -12.927 15.237 7.160 1.00 92.69 111 TYR A N 1
A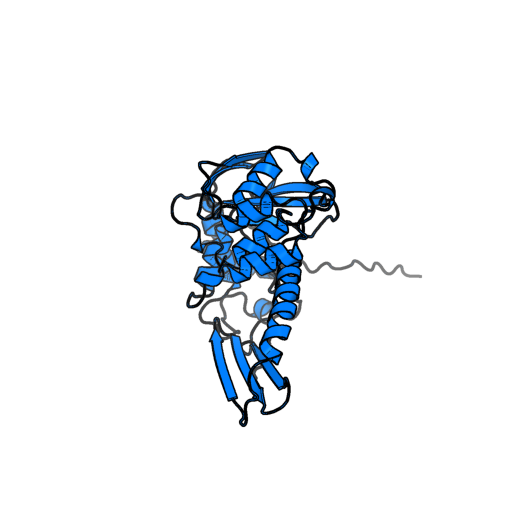TOM 832 C CA . TYR A 1 111 ? -13.630 15.041 5.899 1.00 92.69 111 TYR A CA 1
ATOM 833 C C . TYR A 1 111 ? -12.942 15.765 4.741 1.00 92.69 111 TYR A C 1
ATOM 835 O O . TYR A 1 111 ? -12.310 16.806 4.935 1.00 92.69 111 TYR A O 1
ATOM 843 N N . GLY A 1 112 ? -13.099 15.235 3.530 1.00 91.38 112 GLY A N 1
ATOM 844 C CA . GLY A 1 112 ? -12.603 15.837 2.293 1.00 91.38 112 GLY A CA 1
ATOM 845 C C . GLY A 1 112 ? -11.928 14.820 1.379 1.00 91.38 112 GLY A C 1
ATOM 846 O O . GLY A 1 112 ? -12.022 13.614 1.595 1.00 91.38 112 GLY A O 1
ATOM 847 N N . ASN A 1 113 ? -11.221 15.309 0.356 1.00 91.12 113 ASN A N 1
ATOM 848 C CA . ASN A 1 113 ? -10.448 14.427 -0.512 1.00 91.12 113 ASN A CA 1
ATOM 849 C C . ASN A 1 113 ? -9.198 13.923 0.222 1.00 91.12 113 ASN A C 1
ATOM 851 O O . ASN A 1 113 ? -8.216 14.647 0.393 1.00 91.12 113 ASN A O 1
ATOM 855 N N . THR A 1 114 ? -9.253 12.663 0.638 1.00 92.94 114 THR A N 1
ATOM 856 C CA . THR A 1 114 ? -8.194 11.977 1.382 1.00 92.94 114 THR A CA 1
ATOM 857 C C . THR A 1 114 ? -7.469 10.923 0.553 1.00 92.94 114 THR A C 1
ATOM 859 O O . THR A 1 114 ? -6.616 10.221 1.089 1.00 92.94 114 THR A O 1
ATOM 862 N N . GLU A 1 115 ? -7.731 10.829 -0.756 1.00 91.31 115 GLU A N 1
ATOM 863 C CA . GLU A 1 115 ? -7.102 9.841 -1.649 1.00 91.31 115 GLU A CA 1
ATOM 864 C C . GLU A 1 115 ? -5.576 9.929 -1.616 1.00 91.31 115 GLU A C 1
ATOM 866 O O . GLU A 1 115 ? -4.887 8.909 -1.540 1.00 91.31 115 GLU A O 1
ATOM 871 N N . ILE A 1 116 ? -5.051 11.157 -1.558 1.00 92.88 116 ILE A N 1
ATOM 872 C CA . ILE A 1 116 ? -3.615 11.425 -1.466 1.00 92.88 116 ILE A CA 1
ATOM 873 C C . ILE A 1 116 ? -2.970 10.774 -0.235 1.00 92.88 116 ILE A C 1
ATOM 875 O O . ILE A 1 116 ? -1.768 10.532 -0.239 1.00 92.88 116 ILE A O 1
ATOM 879 N N . LEU A 1 117 ? -3.729 10.434 0.814 1.00 92.00 117 LEU A N 1
ATOM 880 C CA . LEU A 1 117 ? -3.175 9.816 2.022 1.00 92.00 117 LEU A CA 1
ATOM 881 C C . LEU A 1 117 ? -2.692 8.368 1.799 1.00 92.00 117 LEU A C 1
ATOM 883 O O . LEU A 1 117 ? -1.900 7.849 2.593 1.00 92.00 117 LEU A O 1
ATOM 887 N N . ASP A 1 118 ? -3.149 7.708 0.729 1.00 90.56 118 ASP A N 1
ATOM 888 C CA . ASP A 1 118 ? -2.812 6.318 0.392 1.00 90.56 118 ASP A CA 1
ATOM 889 C C . ASP A 1 118 ? -2.780 6.070 -1.126 1.00 90.56 118 ASP A C 1
ATOM 891 O O . ASP A 1 118 ? -3.168 5.004 -1.603 1.00 90.56 118 ASP A O 1
ATOM 895 N N . ALA A 1 119 ? -2.294 7.048 -1.889 1.00 91.12 119 ALA A N 1
ATOM 896 C CA . ALA A 1 119 ? -2.047 6.929 -3.324 1.00 91.12 119 ALA A CA 1
ATOM 897 C C . ALA A 1 119 ? -0.547 7.121 -3.618 1.00 91.12 119 ALA A C 1
ATOM 899 O O . ALA A 1 119 ? -0.139 8.223 -3.992 1.00 91.12 119 ALA A O 1
ATOM 900 N N . PRO A 1 120 ? 0.297 6.081 -3.435 1.00 90.44 120 PRO A N 1
ATOM 901 C CA . PRO A 1 120 ? 1.736 6.160 -3.691 1.00 90.44 120 PRO A CA 1
ATOM 902 C C . PRO A 1 120 ? 2.100 6.710 -5.073 1.00 90.44 120 PRO A C 1
ATOM 904 O O . PRO A 1 120 ? 3.083 7.433 -5.207 1.00 90.44 120 PRO A O 1
ATOM 907 N N . GLU A 1 121 ? 1.281 6.427 -6.085 1.00 90.94 121 GLU A N 1
ATOM 908 C CA . GLU A 1 121 ? 1.443 6.924 -7.452 1.00 90.94 121 GLU A CA 1
ATOM 909 C C . GLU A 1 121 ? 1.376 8.458 -7.546 1.00 90.94 121 GLU A C 1
ATOM 911 O O . GLU A 1 121 ? 1.975 9.048 -8.440 1.00 90.94 121 GLU A O 1
ATOM 916 N N . GLN A 1 122 ? 0.685 9.116 -6.610 1.00 91.31 122 GLN A N 1
ATOM 917 C CA . GLN A 1 122 ? 0.548 10.575 -6.546 1.00 91.31 122 GLN A CA 1
ATOM 918 C C . GLN A 1 122 ? 1.598 11.243 -5.641 1.00 91.31 122 GLN A C 1
ATOM 920 O O . GLN A 1 122 ? 1.625 12.469 -5.525 1.00 91.31 122 GLN A O 1
ATOM 925 N N . TRP A 1 123 ? 2.459 10.471 -4.968 1.00 91.06 123 TRP A N 1
ATOM 926 C CA . TRP A 1 123 ? 3.465 11.021 -4.049 1.00 91.06 123 TRP A CA 1
ATOM 927 C C . TRP A 1 123 ? 4.746 11.474 -4.746 1.00 91.06 123 TRP A C 1
ATOM 929 O O . TRP A 1 123 ? 5.575 12.143 -4.124 1.00 91.06 123 TRP A O 1
ATOM 939 N N . PHE A 1 124 ? 4.932 11.142 -6.025 1.00 88.06 124 PHE A N 1
ATOM 940 C CA . PHE A 1 124 ? 6.096 11.604 -6.771 1.00 88.06 124 PHE A CA 1
ATOM 941 C C . PHE A 1 124 ? 6.164 13.143 -6.767 1.00 88.06 124 PHE A C 1
ATOM 943 O O . PHE A 1 124 ? 5.164 13.830 -6.967 1.00 88.06 124 PHE A O 1
ATOM 950 N N . GLY A 1 125 ? 7.342 13.693 -6.467 1.00 86.88 125 GLY A N 1
ATOM 951 C CA . GLY A 1 125 ? 7.547 15.133 -6.256 1.00 86.88 125 GLY A CA 1
ATOM 952 C C . GLY A 1 125 ? 7.167 15.679 -4.867 1.00 86.88 125 GLY A C 1
ATOM 953 O O . GLY A 1 125 ? 7.452 16.842 -4.592 1.00 86.88 125 GLY A O 1
ATOM 954 N N . LYS A 1 126 ? 6.574 14.875 -3.972 1.00 89.62 126 LYS A N 1
ATOM 955 C CA . LYS A 1 126 ? 6.318 15.258 -2.571 1.00 89.62 126 LYS A CA 1
ATOM 956 C C . LYS A 1 126 ? 7.545 15.066 -1.688 1.00 89.62 126 LYS A C 1
ATOM 958 O O . LYS A 1 126 ? 8.376 14.187 -1.923 1.00 89.62 126 LYS A O 1
ATOM 963 N N . SER A 1 127 ? 7.642 15.884 -0.645 1.00 87.12 127 SER A N 1
ATOM 964 C CA . SER A 1 127 ? 8.685 15.761 0.371 1.00 87.12 127 SER A CA 1
ATOM 965 C C . SER A 1 127 ? 8.454 14.545 1.275 1.00 87.12 127 SER A C 1
ATOM 967 O O . SER A 1 127 ? 7.331 14.069 1.460 1.00 87.12 127 SER A O 1
ATOM 969 N N . ILE A 1 128 ? 9.528 14.052 1.899 1.00 82.31 128 ILE A N 1
ATOM 970 C CA . ILE A 1 128 ? 9.430 12.953 2.870 1.00 82.31 128 ILE A CA 1
ATOM 971 C C . ILE A 1 128 ? 8.527 13.312 4.056 1.00 82.31 128 ILE A C 1
ATOM 973 O O . ILE A 1 128 ? 7.808 12.448 4.557 1.00 82.31 128 ILE A O 1
ATOM 977 N N . ASP A 1 129 ? 8.535 14.577 4.477 1.00 82.00 129 ASP A N 1
ATOM 978 C CA . ASP A 1 129 ? 7.742 15.063 5.604 1.00 82.00 129 ASP A CA 1
ATOM 979 C C . ASP A 1 129 ? 6.242 15.063 5.271 1.00 82.00 129 ASP A C 1
ATOM 981 O O . ASP A 1 129 ? 5.436 14.632 6.097 1.00 82.00 129 ASP A O 1
ATOM 985 N N . GLU A 1 130 ? 5.865 15.427 4.039 1.00 87.81 130 GLU A N 1
ATOM 986 C CA . GLU A 1 130 ? 4.485 15.297 3.550 1.00 87.81 130 GLU A CA 1
ATOM 987 C C . GLU A 1 130 ? 4.026 13.835 3.545 1.00 87.81 130 GLU A C 1
ATOM 989 O O . GLU A 1 130 ? 2.973 13.524 4.097 1.00 87.81 130 GLU A O 1
ATOM 994 N N . ILE A 1 131 ? 4.835 12.917 3.004 1.00 88.06 131 ILE A N 1
ATOM 995 C CA . ILE A 1 131 ? 4.493 11.484 2.925 1.00 88.06 131 ILE A CA 1
ATOM 996 C C . ILE A 1 131 ? 4.363 10.866 4.323 1.00 88.06 131 ILE A C 1
ATOM 998 O O . ILE A 1 131 ? 3.465 10.060 4.593 1.00 88.06 131 ILE A O 1
ATOM 1002 N N . ILE A 1 132 ? 5.249 11.254 5.243 1.00 84.38 132 ILE A N 1
ATOM 1003 C CA . ILE A 1 132 ? 5.145 10.889 6.655 1.00 84.38 132 ILE A CA 1
ATOM 1004 C C . ILE A 1 132 ? 3.832 11.412 7.242 1.00 84.38 132 ILE A C 1
ATOM 1006 O O . ILE A 1 132 ? 3.142 10.656 7.932 1.00 84.38 132 ILE A O 1
ATOM 1010 N N . GLY A 1 133 ? 3.487 12.669 6.965 1.00 86.12 133 GLY A N 1
ATOM 1011 C CA . GLY A 1 133 ? 2.243 13.298 7.395 1.00 86.12 133 GLY A CA 1
ATOM 1012 C C . GLY A 1 133 ? 1.020 12.525 6.912 1.00 86.12 133 GLY A C 1
ATOM 1013 O O . GLY A 1 133 ? 0.209 12.103 7.734 1.00 86.12 133 GLY A O 1
ATOM 1014 N N . TYR A 1 134 ? 0.948 12.244 5.610 1.00 90.12 134 TYR A N 1
ATOM 1015 C CA . TYR A 1 134 ? -0.138 11.498 4.975 1.00 90.12 134 TYR A CA 1
ATOM 1016 C C . TYR A 1 134 ? -0.430 10.172 5.682 1.00 90.12 134 TYR A C 1
ATOM 1018 O O . TYR A 1 134 ? -1.558 9.885 6.078 1.00 90.12 134 TYR A O 1
ATOM 1026 N N . ARG A 1 135 ? 0.613 9.373 5.919 1.00 86.50 135 ARG A N 1
ATOM 1027 C CA . ARG A 1 135 ? 0.472 8.029 6.493 1.00 86.50 135 ARG A CA 1
ATOM 1028 C C . ARG A 1 135 ? 0.260 8.014 8.000 1.00 86.50 135 ARG A C 1
ATOM 1030 O O . ARG A 1 135 ? -0.374 7.095 8.519 1.00 86.50 135 ARG A O 1
ATOM 1037 N N . SER A 1 136 ? 0.772 9.018 8.705 1.00 85.69 136 SER A N 1
ATOM 1038 C CA . SER A 1 136 ? 0.618 9.129 10.162 1.00 85.69 136 SER A CA 1
ATOM 1039 C C . SER A 1 136 ? -0.778 9.613 10.569 1.00 85.69 136 SER A C 1
ATOM 1041 O O . SER A 1 136 ? -1.204 9.339 11.691 1.00 85.69 136 SER A O 1
ATOM 1043 N N . GLN A 1 137 ? -1.499 10.275 9.657 1.00 88.31 137 GLN A N 1
ATOM 1044 C CA . GLN A 1 137 ? -2.873 10.744 9.867 1.00 88.31 137 GLN A CA 1
ATOM 1045 C C . GLN A 1 137 ? -3.917 9.618 9.892 1.00 88.31 137 GLN A C 1
ATOM 1047 O O . GLN A 1 137 ? -5.004 9.795 10.433 1.00 88.31 137 GLN A O 1
ATOM 1052 N N . LEU A 1 138 ? -3.590 8.452 9.332 1.00 90.44 138 LEU A N 1
ATOM 1053 C CA . LEU A 1 138 ? -4.535 7.355 9.157 1.00 90.44 138 LEU A CA 1
ATOM 1054 C C . LEU A 1 138 ? -4.619 6.458 10.397 1.00 90.44 138 LEU A C 1
ATOM 1056 O O . LEU A 1 138 ? -3.679 5.727 10.730 1.00 90.44 138 LEU A O 1
ATOM 1060 N N . ILE A 1 139 ? -5.777 6.471 11.057 1.00 91.06 139 ILE A N 1
ATOM 1061 C CA . ILE A 1 139 ? -6.069 5.619 12.209 1.00 91.06 139 ILE A CA 1
ATOM 1062 C C . ILE A 1 139 ? -6.480 4.242 11.724 1.00 91.06 139 ILE A C 1
ATOM 1064 O O . ILE A 1 139 ? -7.304 4.099 10.826 1.00 91.06 139 ILE A O 1
ATOM 1068 N N . ARG A 1 140 ? -5.929 3.211 12.363 1.00 90.06 140 ARG A N 1
ATOM 1069 C CA . ARG A 1 140 ? -6.204 1.822 12.002 1.00 90.06 140 ARG A CA 1
ATOM 1070 C C . ARG A 1 140 ? -7.100 1.139 13.012 1.00 90.06 140 ARG A C 1
ATOM 1072 O O . ARG A 1 140 ? -6.685 0.906 14.154 1.00 90.06 140 ARG A O 1
ATOM 1079 N N . GLY A 1 141 ? -8.282 0.752 12.546 1.00 90.44 141 GLY A N 1
ATOM 1080 C CA . GLY A 1 141 ? -9.107 -0.253 13.198 1.00 90.44 141 GLY A CA 1
ATOM 1081 C C . GLY A 1 141 ? -8.516 -1.645 12.973 1.00 90.44 141 GLY A C 1
ATOM 1082 O O . GLY A 1 141 ? -8.049 -1.956 11.881 1.00 90.44 141 GLY A O 1
ATOM 1083 N N . MET A 1 142 ? -8.489 -2.484 14.008 1.00 90.31 142 MET A N 1
ATOM 1084 C CA . MET A 1 142 ? -7.972 -3.851 13.906 1.00 90.31 142 MET A CA 1
ATOM 1085 C C . MET A 1 142 ? -8.956 -4.886 14.435 1.00 90.31 142 MET A C 1
ATOM 1087 O O . MET A 1 142 ? -9.313 -4.863 15.612 1.00 90.31 142 MET A O 1
ATOM 1091 N N . THR A 1 143 ? -9.272 -5.872 13.603 1.00 91.12 143 THR A N 1
ATOM 1092 C CA . THR A 1 143 ? -10.048 -7.056 13.980 1.00 91.12 143 THR A CA 1
ATOM 1093 C C . THR A 1 143 ? -9.290 -8.316 13.557 1.00 91.12 143 THR A C 1
ATOM 1095 O O . THR A 1 143 ? -8.809 -8.387 12.423 1.00 91.12 143 THR A O 1
ATOM 1098 N N . PRO A 1 144 ? -9.122 -9.317 14.439 1.00 90.75 144 PRO A N 1
ATOM 1099 C CA . PRO A 1 144 ? -8.458 -10.565 14.083 1.00 90.75 144 PRO A CA 1
ATOM 1100 C C . PRO A 1 144 ? -9.358 -11.436 13.194 1.00 90.75 144 PRO A C 1
ATOM 1102 O O . PRO A 1 144 ? -10.484 -11.760 13.562 1.00 90.75 144 PRO A O 1
ATOM 1105 N N . VAL A 1 145 ? -8.841 -11.876 12.047 1.00 92.31 145 VAL A N 1
ATOM 1106 C CA . VAL A 1 145 ? -9.547 -12.738 11.088 1.00 92.31 145 VAL A CA 1
ATOM 1107 C C . VAL A 1 145 ? -8.646 -13.883 10.635 1.00 92.31 145 VAL A C 1
ATOM 1109 O O . VAL A 1 145 ? -7.436 -13.732 10.465 1.00 92.31 145 VAL A O 1
ATOM 1112 N N . ASN A 1 146 ? -9.236 -15.062 10.431 1.00 93.38 146 ASN A N 1
ATOM 1113 C CA . ASN A 1 146 ? -8.521 -16.198 9.860 1.00 93.38 146 ASN A CA 1
ATOM 1114 C C . ASN A 1 146 ? -8.395 -16.038 8.339 1.00 93.38 146 ASN A C 1
ATOM 1116 O O . ASN A 1 146 ? -9.392 -16.088 7.619 1.00 93.38 146 ASN A O 1
ATOM 1120 N N . VAL A 1 147 ? -7.163 -15.950 7.840 1.00 91.38 147 VAL A N 1
ATOM 1121 C CA . VAL A 1 147 ? -6.855 -15.752 6.412 1.00 91.38 147 VAL A CA 1
ATOM 1122 C C . VAL A 1 147 ? -7.440 -16.816 5.483 1.00 91.38 147 VAL A C 1
ATOM 1124 O O . VAL A 1 147 ? -7.720 -16.528 4.322 1.00 91.38 147 VAL A O 1
ATOM 1127 N N . ARG A 1 148 ? -7.611 -18.053 5.972 1.00 91.81 148 ARG A N 1
ATOM 1128 C CA . ARG A 1 148 ? -8.113 -19.195 5.187 1.00 91.81 148 ARG A CA 1
ATOM 1129 C C . ARG A 1 148 ? -9.629 -19.318 5.216 1.00 91.81 148 ARG A C 1
ATOM 1131 O O . ARG A 1 148 ? -10.175 -20.061 4.411 1.00 91.81 148 ARG A O 1
ATOM 1138 N N . LYS A 1 149 ? -10.284 -18.668 6.179 1.00 89.62 149 LYS A N 1
ATOM 1139 C CA . LYS A 1 149 ? -11.740 -18.699 6.354 1.00 89.62 149 LYS A CA 1
ATOM 1140 C C . LYS A 1 149 ? -12.283 -17.277 6.520 1.00 89.62 149 LYS A C 1
ATOM 1142 O O . LYS A 1 149 ? -12.908 -17.005 7.547 1.00 89.62 149 LYS A O 1
ATOM 1147 N N . PRO A 1 150 ? -12.023 -16.373 5.554 1.00 87.31 150 PRO A N 1
ATOM 1148 C CA . PRO A 1 150 ? -12.400 -14.969 5.676 1.00 87.31 150 PRO A CA 1
ATOM 1149 C C . PRO A 1 150 ? -13.908 -14.791 5.873 1.00 87.31 150 PRO A C 1
ATOM 1151 O O . PRO A 1 150 ? -14.309 -14.047 6.756 1.00 87.31 150 PRO A O 1
ATOM 1154 N N . TRP A 1 151 ? -14.740 -15.571 5.178 1.00 84.94 151 TRP A N 1
ATOM 1155 C CA . TRP A 1 151 ? -16.210 -15.516 5.260 1.00 84.94 151 TRP A CA 1
ATOM 1156 C C . TRP A 1 151 ? -16.795 -15.654 6.679 1.00 84.94 151 TRP A C 1
ATOM 1158 O O . TRP A 1 151 ? -17.943 -15.298 6.909 1.00 84.94 151 TRP A O 1
ATOM 1168 N N . LYS A 1 152 ? -16.029 -16.156 7.658 1.00 86.62 152 LYS A N 1
ATOM 1169 C CA . LYS A 1 152 ? -16.469 -16.227 9.061 1.00 86.62 152 LYS A CA 1
ATOM 1170 C C . LYS A 1 152 ? -16.461 -14.882 9.793 1.00 86.62 152 LYS A C 1
ATOM 1172 O O . LYS A 1 152 ? -17.006 -14.811 10.887 1.00 86.62 152 LYS A O 1
ATOM 1177 N N . ALA A 1 153 ? -15.808 -13.861 9.246 1.00 82.25 153 ALA A N 1
ATOM 1178 C CA . ALA A 1 153 ? -15.679 -12.552 9.882 1.00 82.25 153 ALA A CA 1
ATOM 1179 C C . ALA A 1 153 ? -16.925 -11.657 9.725 1.00 82.25 153 ALA A C 1
ATOM 1181 O O . ALA A 1 153 ? -17.004 -10.625 10.388 1.00 82.25 153 ALA A O 1
ATOM 1182 N N . GLY A 1 154 ? -17.903 -12.068 8.907 1.00 88.75 154 GLY A N 1
ATOM 1183 C CA . GLY A 1 154 ? -19.191 -11.388 8.753 1.00 88.75 154 GLY A CA 1
ATOM 1184 C C . GLY A 1 154 ? -19.072 -9.941 8.264 1.00 88.75 154 GLY A C 1
ATOM 1185 O O . GLY A 1 154 ? -18.126 -9.592 7.557 1.00 88.75 154 GLY A O 1
ATOM 1186 N N . LYS A 1 155 ? -20.015 -9.097 8.710 1.00 88.81 155 LYS A N 1
ATOM 1187 C CA . LYS A 1 155 ? -20.228 -7.712 8.249 1.00 88.81 155 LYS A CA 1
ATOM 1188 C C . LYS A 1 155 ? -18.948 -6.864 8.201 1.00 88.81 155 LYS A C 1
ATOM 1190 O O . LYS A 1 155 ? -18.708 -6.188 7.209 1.00 88.81 155 LYS A O 1
ATOM 1195 N N . LEU A 1 156 ? -18.102 -6.940 9.234 1.00 88.69 156 LEU A N 1
ATOM 1196 C CA . LEU A 1 156 ? -16.859 -6.157 9.317 1.00 88.69 156 LEU A CA 1
ATOM 1197 C C . LEU A 1 156 ? -15.904 -6.444 8.152 1.00 88.69 156 LEU A C 1
ATOM 1199 O O . LEU A 1 156 ? -15.265 -5.532 7.622 1.00 88.69 156 LEU A O 1
ATOM 1203 N N . LEU A 1 157 ? -15.778 -7.717 7.765 1.00 90.19 157 LEU A N 1
ATOM 1204 C CA . LEU A 1 157 ? -14.947 -8.081 6.626 1.00 90.19 157 LEU A CA 1
ATOM 1205 C C . LEU A 1 157 ? -15.578 -7.603 5.327 1.00 90.19 157 LEU A C 1
ATOM 1207 O O . LEU A 1 157 ? -14.840 -7.105 4.483 1.00 90.19 157 LEU A O 1
ATOM 1211 N N . ASP A 1 158 ? -16.887 -7.782 5.169 1.00 91.44 158 ASP A N 1
ATOM 1212 C CA . ASP A 1 158 ? -17.586 -7.406 3.944 1.00 91.44 158 ASP A CA 1
ATOM 1213 C C . ASP A 1 158 ? -17.427 -5.902 3.701 1.00 91.44 158 ASP A C 1
ATOM 1215 O O . ASP A 1 158 ? -16.870 -5.520 2.681 1.00 91.44 158 ASP A O 1
ATOM 1219 N N . GLN A 1 159 ? -17.697 -5.062 4.702 1.00 92.19 159 GLN A N 1
ATOM 1220 C CA . GLN A 1 159 ? -17.474 -3.612 4.631 1.00 92.19 159 GLN A CA 1
ATOM 1221 C C . GLN A 1 159 ? -16.013 -3.244 4.327 1.00 92.19 159 GLN A C 1
ATOM 1223 O O . GLN A 1 159 ? -15.730 -2.447 3.434 1.00 92.19 159 GLN A O 1
ATOM 1228 N N . THR A 1 160 ? -15.048 -3.862 5.017 1.00 92.31 160 THR A N 1
ATOM 1229 C CA . THR A 1 160 ? -13.622 -3.609 4.731 1.00 92.31 160 THR A CA 1
ATOM 1230 C C . THR A 1 160 ? -13.261 -4.042 3.305 1.00 92.31 160 THR A C 1
ATOM 1232 O O . THR A 1 160 ? -12.428 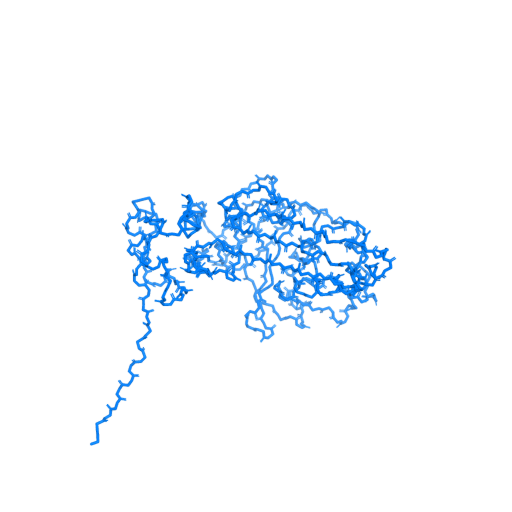-3.428 2.645 1.00 92.31 160 THR A O 1
ATOM 1235 N N . ARG A 1 161 ? -13.869 -5.117 2.800 1.00 92.75 161 ARG A N 1
ATOM 1236 C CA . ARG A 1 161 ? -13.648 -5.601 1.440 1.00 92.75 161 ARG A CA 1
ATOM 1237 C C . ARG A 1 161 ? -14.255 -4.651 0.412 1.00 92.75 161 ARG A C 1
ATOM 1239 O O . ARG A 1 161 ? -13.575 -4.361 -0.568 1.00 92.75 161 ARG A O 1
ATOM 1246 N N . GLU A 1 162 ? -15.455 -4.135 0.644 1.00 93.44 162 GLU A N 1
ATOM 1247 C CA . GLU A 1 162 ? -16.071 -3.116 -0.208 1.00 93.44 162 GLU A CA 1
ATOM 1248 C C . GLU A 1 162 ? -15.173 -1.882 -0.310 1.00 93.44 162 GLU A C 1
ATOM 1250 O O . GLU A 1 162 ? -14.843 -1.465 -1.418 1.00 93.44 162 GLU A O 1
ATOM 1255 N N . LEU A 1 163 ? -14.651 -1.385 0.819 1.00 94.44 163 LEU A N 1
ATOM 1256 C CA . LEU A 1 163 ? -13.718 -0.251 0.843 1.00 94.44 163 LEU A CA 1
ATOM 1257 C C . LEU A 1 163 ? -12.477 -0.480 -0.035 1.00 94.44 163 LEU A C 1
ATOM 1259 O O . LEU A 1 163 ? -11.975 0.447 -0.661 1.00 94.44 163 LEU A O 1
ATOM 1263 N N . SER A 1 164 ? -11.991 -1.722 -0.132 1.00 94.69 164 SER A N 1
ATOM 1264 C CA . SER A 1 164 ? -10.843 -2.052 -0.990 1.00 94.69 164 SER A CA 1
ATOM 1265 C C . SER A 1 164 ? -11.140 -2.021 -2.496 1.00 94.69 164 SER A C 1
ATOM 1267 O O . SER A 1 164 ? -10.202 -2.037 -3.292 1.00 94.69 164 SER A O 1
ATOM 1269 N N . LEU A 1 165 ? -12.420 -2.011 -2.883 1.00 96.00 165 LEU A N 1
ATOM 1270 C CA . LEU A 1 165 ? -12.898 -1.885 -4.264 1.00 96.00 165 LEU A CA 1
ATOM 1271 C C . LEU A 1 165 ? -13.313 -0.447 -4.613 1.00 96.00 165 LEU A C 1
ATOM 1273 O O . LEU A 1 165 ? -13.629 -0.182 -5.777 1.00 96.00 165 LEU A O 1
ATOM 1277 N N . ALA A 1 166 ? -13.319 0.463 -3.634 1.00 94.88 166 ALA A N 1
ATOM 1278 C CA . ALA A 1 166 ? -13.690 1.857 -3.831 1.00 94.88 166 ALA A CA 1
ATOM 1279 C C . ALA A 1 166 ? -12.783 2.544 -4.863 1.00 94.88 166 ALA A C 1
ATOM 1281 O O . ALA A 1 166 ? -11.562 2.373 -4.869 1.00 94.88 166 ALA A O 1
ATOM 1282 N N . GLU A 1 167 ? -13.401 3.339 -5.732 1.00 91.25 167 GLU A N 1
ATOM 1283 C CA . GLU A 1 167 ? -12.703 4.183 -6.703 1.00 91.25 167 GLU A CA 1
ATOM 1284 C C . GLU A 1 167 ? -12.151 5.460 -6.053 1.00 91.25 167 GLU A C 1
ATOM 1286 O O . GLU A 1 167 ? -11.060 5.900 -6.407 1.00 91.25 167 GLU A O 1
ATOM 1291 N N . HIS A 1 168 ? -12.883 6.002 -5.075 1.00 91.50 168 HIS A N 1
ATOM 1292 C CA . HIS A 1 168 ? -12.616 7.279 -4.412 1.00 91.50 168 HIS A CA 1
ATOM 1293 C C . HIS A 1 168 ? -12.634 7.144 -2.884 1.00 91.50 168 HIS A C 1
ATOM 1295 O O . HIS A 1 168 ? -12.912 6.068 -2.348 1.00 91.50 168 HIS A O 1
ATOM 1301 N N . TYR A 1 169 ? -12.335 8.237 -2.179 1.00 93.25 169 TYR A N 1
ATOM 1302 C CA . TYR A 1 169 ? -12.528 8.319 -0.729 1.00 93.25 169 TYR A CA 1
ATOM 1303 C C . TYR A 1 169 ? -13.991 8.045 -0.331 1.00 93.25 169 TYR A C 1
ATOM 1305 O O . TYR A 1 169 ? -14.922 8.321 -1.087 1.00 93.25 169 TYR A O 1
ATOM 1313 N N . VAL A 1 170 ? -14.188 7.504 0.872 1.00 94.06 170 VAL A N 1
ATOM 1314 C CA . VAL A 1 170 ? -15.491 7.077 1.387 1.00 94.06 170 VAL A CA 1
ATOM 1315 C C . VAL A 1 170 ? -15.666 7.550 2.825 1.00 94.06 170 VAL A C 1
ATOM 1317 O O . VAL A 1 170 ? -14.781 7.375 3.662 1.00 94.06 170 VAL A O 1
ATOM 1320 N N . GLU A 1 171 ? -16.819 8.137 3.132 1.00 94.56 17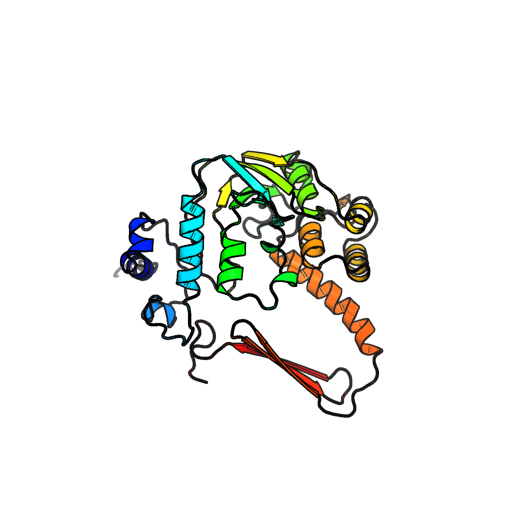1 GLU A N 1
ATOM 1321 C CA . GLU A 1 171 ? -17.192 8.477 4.509 1.00 94.56 171 GLU A CA 1
ATOM 1322 C C . GLU A 1 171 ? -17.235 7.204 5.356 1.00 94.56 171 GLU A C 1
ATOM 1324 O O . GLU A 1 171 ? -17.867 6.214 4.983 1.00 94.56 171 GLU A O 1
ATOM 1329 N N . THR A 1 172 ? -16.476 7.192 6.447 1.00 93.75 172 THR A N 1
ATOM 1330 C CA . THR A 1 172 ? -16.275 6.002 7.269 1.00 93.75 172 THR A CA 1
ATOM 1331 C C . THR A 1 172 ? -16.311 6.371 8.739 1.00 93.75 172 THR A C 1
ATOM 1333 O O . THR A 1 172 ? -15.426 7.066 9.242 1.00 93.75 172 THR A O 1
ATOM 1336 N N . GLU A 1 173 ? -17.275 5.787 9.437 1.00 94.31 173 GLU A N 1
ATOM 1337 C CA . GLU A 1 173 ? -17.398 5.846 10.884 1.00 94.31 173 GLU A CA 1
ATOM 1338 C C . GLU A 1 173 ? -16.841 4.550 11.483 1.00 94.31 173 GLU A C 1
ATOM 1340 O O . GLU A 1 173 ? -17.297 3.444 11.190 1.00 94.31 173 GLU A O 1
ATOM 1345 N N . MET A 1 174 ? -15.825 4.658 12.335 1.00 94.00 174 MET A N 1
ATOM 1346 C CA . MET A 1 174 ? -15.255 3.530 13.068 1.00 94.00 174 MET A CA 1
ATOM 1347 C C . MET A 1 174 ? -15.528 3.676 14.559 1.00 94.00 174 MET A C 1
ATOM 1349 O O . MET A 1 174 ? -15.091 4.634 15.200 1.00 94.00 174 MET A O 1
ATOM 1353 N N . LYS A 1 175 ? -16.129 2.645 15.149 1.00 94.50 175 LYS A N 1
ATOM 1354 C CA . LYS A 1 175 ? -16.237 2.510 16.599 1.00 94.50 175 LYS A CA 1
ATOM 1355 C C . LYS A 1 175 ? -15.135 1.593 17.115 1.00 94.50 175 LYS A C 1
ATOM 1357 O O . LYS A 1 175 ? -15.047 0.424 16.737 1.00 94.50 175 LYS A O 1
ATOM 1362 N N . LEU A 1 176 ? -14.271 2.116 17.978 1.00 93.81 176 LEU A N 1
ATOM 1363 C CA . LEU A 1 176 ? -13.150 1.391 18.570 1.00 93.81 176 LEU A CA 1
ATOM 1364 C C . LEU A 1 176 ? -13.500 0.897 19.977 1.00 93.81 176 LEU A C 1
ATOM 1366 O O . LEU A 1 176 ? -14.109 1.605 20.770 1.00 93.81 176 LEU A O 1
ATOM 1370 N N . THR A 1 177 ? -13.003 -0.280 20.348 1.00 91.62 177 THR A N 1
ATOM 1371 C CA . THR A 1 177 ? -13.198 -0.833 21.708 1.00 91.62 177 THR A CA 1
ATOM 1372 C C . THR A 1 177 ? -12.452 -0.049 22.792 1.00 91.62 177 THR A C 1
ATOM 1374 O O . THR A 1 177 ? -12.804 -0.084 23.969 1.00 91.62 177 THR A O 1
ATOM 1377 N N . LYS A 1 178 ? -11.363 0.626 22.414 1.00 89.38 178 LYS A N 1
ATOM 1378 C CA . LYS A 1 178 ? -10.531 1.447 23.297 1.00 89.38 178 LYS A CA 1
ATOM 1379 C C . LYS A 1 178 ? -9.817 2.521 22.495 1.00 89.38 178 LYS A C 1
ATOM 1381 O O . LYS A 1 178 ? -9.637 2.380 21.286 1.00 89.38 178 LYS A O 1
ATOM 1386 N N . LYS A 1 179 ? -9.350 3.561 23.188 1.00 86.25 179 LYS A N 1
ATOM 1387 C CA . LYS A 1 179 ? -8.572 4.635 22.564 1.00 86.25 179 LYS A CA 1
ATOM 1388 C C . LYS A 1 179 ? -7.352 4.063 21.818 1.00 86.25 179 LYS A C 1
ATOM 1390 O O . LYS A 1 179 ? -6.719 3.126 22.330 1.00 86.25 179 LYS A O 1
ATOM 1395 N N . PRO A 1 180 ? -7.007 4.611 20.637 1.00 83.38 180 PRO A N 1
ATOM 1396 C CA . PRO A 1 180 ? -5.814 4.224 19.899 1.00 83.38 180 PRO A CA 1
ATOM 1397 C C . PRO A 1 180 ? -4.565 4.222 20.775 1.00 83.38 180 PRO A C 1
ATOM 1399 O O . PRO A 1 180 ? -4.380 5.048 21.668 1.00 83.38 180 PRO A O 1
ATOM 1402 N N . THR A 1 181 ? -3.694 3.251 20.538 1.00 71.50 181 THR A N 1
ATOM 1403 C CA . THR A 1 181 ? -2.462 3.106 21.311 1.00 71.50 181 THR A CA 1
ATOM 1404 C C . THR A 1 181 ? -1.386 4.072 20.819 1.00 71.50 181 THR A C 1
ATOM 1406 O O . THR A 1 181 ? -1.134 4.167 19.618 1.00 71.50 181 THR A O 1
ATOM 1409 N N . LYS A 1 182 ? -0.691 4.734 21.758 1.00 65.25 182 LYS A N 1
ATOM 1410 C CA . LYS A 1 182 ? 0.445 5.645 21.502 1.00 65.25 182 LYS A CA 1
ATOM 1411 C C . LYS A 1 182 ? 1.746 4.911 21.127 1.00 65.25 182 LYS A C 1
ATOM 1413 O O . LYS A 1 182 ? 2.816 5.265 21.607 1.00 65.25 182 LYS A O 1
ATOM 1418 N N . ARG A 1 183 ? 1.674 3.819 20.360 1.00 62.97 183 ARG A N 1
ATOM 1419 C CA . ARG A 1 183 ? 2.865 3.022 20.026 1.00 62.97 183 ARG A CA 1
ATOM 1420 C C . ARG A 1 183 ? 3.511 3.546 18.758 1.00 62.97 183 ARG A C 1
ATOM 1422 O O . ARG A 1 183 ? 3.054 3.255 17.657 1.00 62.97 183 ARG A O 1
ATOM 1429 N N . PHE A 1 184 ? 4.602 4.274 18.941 1.00 63.88 184 PHE A N 1
ATOM 1430 C CA . PHE A 1 184 ? 5.429 4.742 17.845 1.00 63.88 184 PHE A CA 1
ATOM 1431 C C . PHE A 1 184 ? 6.477 3.689 17.466 1.00 63.88 184 PHE A C 1
ATOM 1433 O O . PHE A 1 184 ? 7.239 3.230 18.319 1.00 63.88 184 PHE A O 1
ATOM 1440 N N . TYR A 1 185 ? 6.514 3.307 16.189 1.00 59.81 185 TYR A N 1
ATOM 1441 C CA . TYR A 1 185 ? 7.475 2.344 15.656 1.00 59.81 185 TYR A CA 1
ATOM 1442 C C . TYR A 1 185 ? 8.530 3.069 14.816 1.00 59.81 185 TYR A C 1
ATOM 1444 O O . TYR A 1 185 ? 8.226 3.606 13.753 1.00 59.81 185 TYR A O 1
ATOM 1452 N N . MET A 1 186 ? 9.784 3.043 15.271 1.00 55.72 186 MET A N 1
ATOM 1453 C CA . MET A 1 186 ? 10.934 3.491 14.480 1.00 55.72 186 MET A CA 1
ATOM 1454 C C . MET A 1 186 ? 11.609 2.284 13.835 1.00 55.72 186 MET A C 1
ATOM 1456 O O . MET A 1 186 ? 12.401 1.611 14.486 1.00 55.72 186 MET A O 1
ATOM 1460 N N . ASN A 1 187 ? 11.266 1.998 12.579 1.00 54.53 187 ASN A N 1
ATOM 1461 C CA . ASN A 1 187 ? 11.955 1.031 11.726 1.00 54.53 187 ASN A CA 1
ATOM 1462 C C . ASN A 1 187 ? 11.991 1.593 10.287 1.00 54.53 187 ASN A C 1
ATOM 1464 O O . ASN A 1 187 ? 11.023 2.229 9.862 1.00 54.53 187 ASN A O 1
ATOM 1468 N N . GLY A 1 188 ? 13.102 1.410 9.567 1.00 53.59 188 GLY A N 1
ATOM 1469 C CA . GLY A 1 188 ? 13.227 1.796 8.154 1.00 53.59 188 GLY A CA 1
ATOM 1470 C C . GLY A 1 188 ? 12.475 0.877 7.207 1.00 53.59 188 GLY A C 1
ATOM 1471 O O . GLY A 1 188 ? 11.959 1.346 6.204 1.00 53.59 188 GLY A O 1
ATOM 1472 N N . ASP A 1 189 ? 12.303 -0.391 7.581 1.00 54.44 189 ASP A N 1
ATOM 1473 C CA . ASP A 1 189 ? 11.618 -1.398 6.760 1.00 54.44 189 ASP A CA 1
ATOM 1474 C C . ASP A 1 189 ? 10.087 -1.304 6.839 1.00 54.44 189 ASP A C 1
ATOM 1476 O O . ASP A 1 189 ? 9.361 -2.165 6.324 1.00 54.44 189 ASP A O 1
ATOM 1480 N N . ILE A 1 190 ? 9.577 -0.331 7.596 1.00 62.66 190 ILE A N 1
ATOM 1481 C CA . ILE A 1 190 ? 8.160 -0.176 7.893 1.00 62.66 190 ILE A CA 1
ATOM 1482 C C . ILE A 1 190 ? 7.741 1.230 7.473 1.00 62.66 190 ILE A C 1
ATOM 1484 O O . ILE A 1 190 ? 8.324 2.227 7.903 1.00 62.66 190 ILE A O 1
ATOM 1488 N N . GLN A 1 191 ? 6.696 1.291 6.646 1.00 69.56 191 GLN A N 1
ATOM 1489 C CA . GLN A 1 191 ? 6.030 2.543 6.288 1.00 69.56 191 GLN A CA 1
ATOM 1490 C C . GLN A 1 191 ? 5.628 3.314 7.555 1.00 69.56 191 GLN A C 1
ATOM 1492 O O . GLN A 1 191 ? 5.365 2.680 8.578 1.00 69.56 191 GLN A O 1
ATOM 1497 N N . PRO A 1 192 ? 5.534 4.653 7.524 1.00 73.00 192 PRO A N 1
ATOM 1498 C CA . PRO A 1 192 ? 4.977 5.400 8.643 1.00 73.00 192 PRO A CA 1
ATOM 1499 C C . PRO A 1 192 ? 3.589 4.853 9.008 1.00 73.00 192 PRO A C 1
ATOM 1501 O O . PRO A 1 192 ? 2.767 4.541 8.146 1.00 73.00 192 PRO A O 1
ATOM 1504 N N . ILE A 1 193 ? 3.382 4.645 10.304 1.00 74.25 193 ILE A N 1
ATOM 1505 C CA . ILE A 1 193 ? 2.218 3.974 10.869 1.00 74.25 193 ILE A CA 1
ATOM 1506 C C . ILE A 1 193 ? 1.461 4.988 11.723 1.00 74.25 193 ILE A C 1
ATOM 1508 O O . ILE A 1 193 ? 2.021 5.494 12.696 1.00 74.25 193 ILE A O 1
ATOM 1512 N N . GLY A 1 194 ? 0.185 5.212 11.413 1.00 80.56 194 GLY A N 1
ATOM 1513 C CA . GLY A 1 194 ? -0.713 5.930 12.310 1.00 80.56 194 GLY A CA 1
ATOM 1514 C C . GLY A 1 194 ? -1.150 5.101 13.536 1.00 80.56 194 GLY A C 1
ATOM 1515 O O . GLY A 1 194 ? -0.972 3.873 13.588 1.00 80.56 194 GLY A O 1
ATOM 1516 N N . PRO A 1 195 ? -1.722 5.754 14.559 1.00 85.69 195 PRO A N 1
ATOM 1517 C CA . PRO A 1 195 ? -2.320 5.122 15.728 1.00 85.69 195 PRO A CA 1
ATOM 1518 C C . PRO A 1 195 ? -3.265 3.974 15.399 1.00 85.69 195 PRO A C 1
ATOM 1520 O O . PRO A 1 195 ? -3.925 3.917 14.365 1.00 85.69 195 PRO A O 1
ATOM 1523 N N . THR A 1 196 ? -3.305 3.010 16.308 1.00 86.06 196 THR A N 1
ATOM 1524 C CA . THR A 1 196 ? -3.991 1.739 16.090 1.00 86.06 196 THR A CA 1
ATOM 1525 C C . THR A 1 196 ? -4.815 1.371 17.315 1.00 86.06 196 THR A C 1
ATOM 1527 O O . THR A 1 196 ? -4.308 1.450 18.442 1.00 86.06 196 THR A O 1
ATOM 1530 N N . ALA A 1 197 ? -6.041 0.898 17.099 1.00 89.62 197 ALA A N 1
ATOM 1531 C CA . ALA A 1 197 ? -6.907 0.347 18.138 1.00 89.62 197 ALA A CA 1
ATOM 1532 C C . ALA A 1 197 ? -7.746 -0.837 17.618 1.00 89.62 197 ALA A C 1
ATOM 1534 O O . ALA A 1 197 ? -7.972 -0.948 16.414 1.00 89.62 197 ALA A O 1
ATOM 1535 N N . PRO A 1 198 ? -8.211 -1.740 18.502 1.00 90.62 198 PRO A N 1
ATOM 1536 C CA . PRO A 1 198 ? -9.118 -2.804 18.102 1.00 90.62 198 PRO A CA 1
ATOM 1537 C C . PRO A 1 198 ? -10.495 -2.242 17.733 1.00 90.62 198 PRO A C 1
ATOM 1539 O O . PRO A 1 198 ? -11.057 -1.438 18.483 1.00 90.62 198 PRO A O 1
ATOM 1542 N N . LEU A 1 199 ? -11.015 -2.695 16.598 1.00 92.44 199 LEU A N 1
ATOM 1543 C CA . LEU A 1 199 ? -12.259 -2.234 15.988 1.00 92.44 199 LEU A CA 1
ATOM 1544 C C . LEU A 1 199 ? -13.452 -3.034 16.530 1.00 92.44 199 LEU A C 1
ATOM 1546 O O . LEU A 1 199 ? -13.391 -4.262 16.60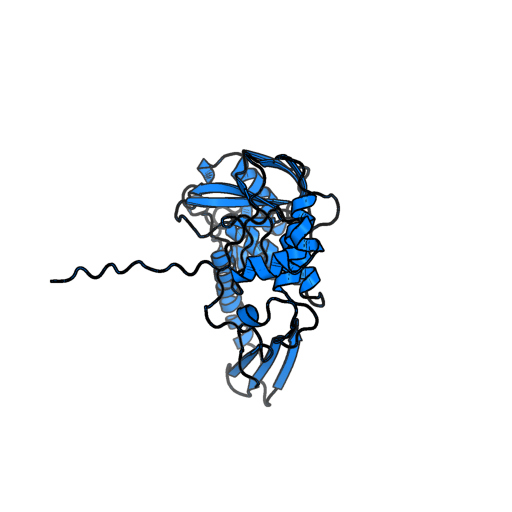3 1.00 92.44 199 LEU A O 1
ATOM 1550 N N . GLU A 1 200 ? -14.512 -2.329 16.920 1.00 92.19 200 GLU A N 1
ATOM 1551 C CA . GLU A 1 200 ? -15.794 -2.898 17.355 1.00 92.19 200 GLU A CA 1
ATOM 1552 C C . GLU A 1 200 ? -16.777 -2.967 16.182 1.00 92.19 200 GLU A C 1
ATOM 1554 O O . GLU A 1 200 ? -17.311 -4.033 15.891 1.00 92.19 200 GLU A O 1
ATOM 1559 N N . ASN A 1 201 ? -16.974 -1.843 15.490 1.00 92.00 201 ASN A N 1
ATOM 1560 C CA . ASN A 1 201 ? -17.856 -1.729 14.332 1.00 92.00 201 ASN A CA 1
ATOM 1561 C C . ASN A 1 201 ? -17.278 -0.727 13.322 1.00 92.00 201 ASN A C 1
ATOM 1563 O O . ASN A 1 201 ? -16.544 0.185 13.710 1.00 92.00 201 ASN A O 1
ATOM 1567 N N . VAL A 1 202 ? -17.626 -0.891 12.048 1.00 93.00 202 VAL A N 1
ATOM 1568 C CA . VAL A 1 202 ? -17.417 0.119 11.010 1.00 93.00 202 VAL A CA 1
ATOM 1569 C C . VAL A 1 202 ? -18.737 0.334 10.290 1.00 93.00 202 VAL A C 1
ATOM 1571 O O . VAL A 1 202 ? -19.450 -0.625 10.014 1.00 93.00 202 VAL A O 1
ATOM 1574 N N . ASP A 1 203 ? -19.066 1.575 9.984 1.00 93.06 203 ASP A N 1
ATOM 1575 C CA . ASP A 1 203 ? -20.149 1.912 9.078 1.00 93.06 203 ASP A CA 1
ATOM 1576 C C . ASP A 1 203 ? -19.578 2.786 7.963 1.00 93.06 203 ASP A C 1
ATOM 1578 O O . ASP A 1 203 ? -18.753 3.673 8.180 1.00 93.06 203 ASP A O 1
ATOM 1582 N N . ILE A 1 204 ? -19.928 2.417 6.737 1.00 92.12 204 ILE A N 1
ATOM 1583 C CA . ILE A 1 204 ? -19.383 2.996 5.515 1.00 92.12 204 ILE A CA 1
ATOM 1584 C C . ILE A 1 204 ? -20.549 3.672 4.809 1.00 92.12 204 ILE A C 1
ATOM 1586 O O . ILE A 1 204 ? -21.620 3.074 4.680 1.00 92.12 204 ILE A O 1
ATOM 1590 N N . GLY A 1 205 ? -20.338 4.917 4.392 1.00 90.25 205 GLY A N 1
ATOM 1591 C CA . GLY A 1 205 ? -21.295 5.685 3.611 1.00 90.25 205 GLY A CA 1
ATOM 1592 C C . GLY A 1 205 ? -21.419 5.181 2.171 1.00 90.25 205 GLY A C 1
ATOM 1593 O O . GLY A 1 205 ? -21.141 4.027 1.844 1.00 90.25 205 GLY A O 1
ATOM 1594 N N . TYR A 1 206 ? -21.845 6.070 1.276 1.00 91.94 206 TYR A N 1
ATOM 1595 C CA . TYR A 1 206 ? -21.980 5.734 -0.138 1.00 91.94 206 TYR A CA 1
ATOM 1596 C C . TYR A 1 206 ? -20.627 5.373 -0.763 1.00 91.94 206 TYR A C 1
ATOM 1598 O O . TYR A 1 206 ? -19.666 6.136 -0.676 1.00 91.94 206 TYR A O 1
ATOM 1606 N N . ILE A 1 207 ? -20.580 4.231 -1.450 1.00 93.44 207 ILE A N 1
ATOM 1607 C CA . ILE A 1 207 ? -19.374 3.715 -2.087 1.00 93.44 207 ILE A CA 1
ATOM 1608 C C . ILE A 1 207 ? -19.595 3.510 -3.584 1.00 93.44 207 ILE A C 1
ATOM 1610 O O . ILE A 1 207 ? -20.559 2.880 -4.017 1.00 93.44 207 ILE A O 1
ATOM 1614 N N . LYS A 1 208 ? -18.661 4.019 -4.388 1.00 94.06 208 LYS A N 1
ATOM 1615 C CA . LYS A 1 208 ? -18.588 3.737 -5.822 1.00 94.06 208 LYS A CA 1
ATOM 1616 C C . LYS A 1 208 ? -17.417 2.800 -6.079 1.00 94.06 208 LYS A C 1
ATOM 1618 O O . LYS A 1 208 ? -16.277 3.140 -5.760 1.00 94.06 208 LYS A O 1
ATOM 1623 N N . TRP A 1 209 ? -17.691 1.624 -6.634 1.00 95.75 209 TRP A N 1
ATOM 1624 C CA . TRP A 1 209 ? -16.644 0.659 -6.957 1.00 95.75 209 TRP A CA 1
ATOM 1625 C C . TRP A 1 209 ? -15.978 0.998 -8.286 1.00 95.75 209 TRP A C 1
ATOM 1627 O O . TRP A 1 209 ? -16.617 1.481 -9.223 1.00 95.75 209 TRP A O 1
ATOM 1637 N N . ASN A 1 210 ? -14.689 0.684 -8.395 1.00 95.94 210 ASN A N 1
ATOM 1638 C CA . ASN A 1 210 ? -14.026 0.702 -9.688 1.00 95.94 210 ASN A CA 1
ATOM 1639 C C . ASN A 1 210 ? -14.627 -0.394 -10.584 1.00 95.94 210 ASN A C 1
ATOM 1641 O O . ASN A 1 210 ? -14.543 -1.582 -10.269 1.00 95.94 210 ASN A O 1
ATOM 1645 N N . ARG A 1 211 ? -15.170 0.001 -11.742 1.00 96.06 211 ARG A N 1
ATOM 1646 C CA . ARG A 1 211 ? -15.889 -0.894 -12.668 1.00 96.06 211 ARG A CA 1
ATOM 1647 C C . ARG A 1 211 ? -15.092 -2.138 -13.073 1.00 96.06 211 ARG A C 1
ATOM 1649 O O . ARG A 1 211 ? -15.653 -3.222 -13.229 1.00 96.06 211 ARG A O 1
ATOM 1656 N N . HIS A 1 212 ? -13.783 -1.998 -13.291 1.00 96.88 212 HIS A N 1
ATOM 1657 C CA . HIS A 1 212 ? -12.944 -3.131 -13.683 1.00 96.88 212 HIS A CA 1
ATOM 1658 C C . HIS A 1 212 ? -12.712 -4.073 -12.499 1.00 96.88 212 HIS A C 1
ATOM 1660 O O . HIS A 1 212 ? -12.781 -5.290 -12.665 1.00 96.88 212 HIS A O 1
ATOM 1666 N N . MET A 1 213 ? -12.482 -3.529 -11.302 1.00 97.00 213 MET A N 1
ATOM 1667 C CA . MET A 1 213 ? -12.294 -4.326 -10.086 1.00 97.00 213 MET A CA 1
ATOM 1668 C C . MET A 1 213 ? -13.578 -5.045 -9.672 1.00 97.00 213 MET A C 1
ATOM 1670 O O . MET A 1 213 ? -13.515 -6.221 -9.332 1.00 97.00 213 MET A O 1
ATOM 1674 N N . GLU A 1 214 ? -14.730 -4.384 -9.780 1.00 96.94 214 GLU A N 1
ATOM 1675 C CA . GLU A 1 214 ? -16.056 -4.975 -9.578 1.00 96.94 214 GLU A CA 1
ATOM 1676 C C . GLU A 1 214 ? -16.271 -6.188 -10.489 1.00 96.94 214 GLU A C 1
ATOM 1678 O O . GLU A 1 214 ? -16.588 -7.282 -10.020 1.00 96.94 214 GLU A O 1
ATOM 1683 N N . LYS A 1 215 ? -16.007 -6.029 -11.792 1.00 96.94 215 LYS A N 1
ATOM 1684 C CA . LYS A 1 215 ? -16.129 -7.118 -12.767 1.00 96.94 215 LYS A CA 1
ATOM 1685 C C . LYS A 1 215 ? -15.324 -8.352 -12.349 1.00 96.94 215 LYS A C 1
ATOM 1687 O O . LYS A 1 215 ? -15.851 -9.460 -12.364 1.00 96.94 215 LYS A O 1
ATOM 1692 N N . TYR A 1 216 ? -14.054 -8.176 -11.980 1.00 96.69 216 TYR A N 1
ATOM 1693 C CA . TYR A 1 216 ? -13.197 -9.299 -11.581 1.00 96.69 216 TYR A CA 1
ATOM 1694 C C . TYR A 1 216 ? -13.458 -9.795 -10.156 1.00 96.69 216 TYR A C 1
ATOM 1696 O O . TYR A 1 216 ? -13.078 -10.917 -9.827 1.00 96.69 216 TYR A O 1
ATOM 1704 N N . HIS A 1 217 ? -14.102 -8.991 -9.309 1.00 95.88 217 HIS A N 1
ATOM 1705 C CA . HIS A 1 217 ? -14.594 -9.444 -8.015 1.00 95.88 217 HIS A CA 1
ATOM 1706 C C . HIS A 1 217 ? -15.739 -10.451 -8.186 1.00 95.88 217 HIS A C 1
ATOM 1708 O O . HIS A 1 217 ? -15.751 -11.478 -7.504 1.00 95.88 217 HIS A O 1
ATOM 1714 N N . TYR A 1 218 ? -16.668 -10.198 -9.110 1.00 96.44 218 TYR A N 1
ATOM 1715 C CA . TYR A 1 218 ? -17.777 -11.114 -9.396 1.00 96.44 218 TYR A CA 1
ATOM 1716 C C . TYR A 1 218 ? -17.389 -12.313 -10.271 1.00 96.44 218 TYR A C 1
ATOM 1718 O O . TYR A 1 218 ? -18.112 -13.305 -10.294 1.00 96.44 218 TYR A O 1
ATOM 1726 N N . ASP A 1 219 ? -16.235 -12.271 -10.940 1.00 95.81 219 ASP A N 1
ATOM 1727 C CA . ASP A 1 219 ? -15.682 -13.426 -11.649 1.00 95.81 219 ASP A CA 1
ATOM 1728 C C . ASP A 1 219 ? -15.070 -14.434 -10.655 1.00 95.81 219 ASP A C 1
ATOM 1730 O O . ASP A 1 219 ? -13.916 -14.333 -10.218 1.00 95.81 219 ASP A O 1
ATOM 1734 N N . THR A 1 220 ? -15.892 -15.391 -10.229 1.00 94.00 220 THR A N 1
ATOM 1735 C CA . THR A 1 220 ? -15.558 -16.399 -9.214 1.00 94.00 220 THR A CA 1
ATOM 1736 C C . THR A 1 220 ? -14.830 -17.623 -9.761 1.00 94.00 220 THR A C 1
ATOM 1738 O O . THR A 1 220 ? -14.383 -18.447 -8.958 1.00 94.00 220 THR A O 1
ATOM 1741 N N . ASP A 1 221 ? -14.649 -17.724 -11.081 1.00 95.94 221 ASP A N 1
ATOM 1742 C CA . ASP A 1 221 ? -13.961 -18.832 -11.755 1.00 95.94 221 ASP A CA 1
ATOM 1743 C C . ASP A 1 221 ? -12.573 -18.428 -12.281 1.00 95.94 221 ASP A C 1
ATOM 1745 O O . ASP A 1 221 ? -11.686 -19.273 -12.467 1.00 95.94 221 ASP A O 1
ATOM 1749 N N . LEU A 1 222 ? -12.328 -17.128 -12.466 1.00 96.12 222 LEU A N 1
ATOM 1750 C CA . LEU A 1 222 ? -11.034 -16.612 -12.889 1.00 96.12 222 LEU A CA 1
ATOM 1751 C C . LEU A 1 222 ? -9.993 -16.672 -11.763 1.00 96.12 222 LEU A C 1
ATOM 1753 O O . LEU A 1 222 ? -10.228 -16.314 -10.610 1.00 96.12 222 LEU A O 1
ATOM 1757 N N . LYS A 1 223 ? -8.770 -17.098 -12.098 1.00 96.94 223 LYS A N 1
ATOM 1758 C CA . LYS A 1 223 ? -7.630 -17.058 -11.167 1.00 96.94 223 LYS A CA 1
ATOM 1759 C C . LYS A 1 223 ? -7.223 -15.607 -10.865 1.00 96.94 223 LYS A C 1
ATOM 1761 O O . LYS A 1 223 ? -7.325 -14.733 -11.717 1.00 96.94 223 LYS A O 1
ATOM 1766 N N . ALA A 1 224 ? -6.656 -15.363 -9.682 1.00 96.00 224 ALA A N 1
ATOM 1767 C CA . ALA A 1 224 ? -6.258 -14.011 -9.275 1.00 96.00 224 ALA A CA 1
ATOM 1768 C C . ALA A 1 224 ? -5.189 -13.405 -10.206 1.00 96.00 224 ALA A C 1
ATOM 1770 O O . ALA A 1 224 ? -5.251 -12.228 -10.532 1.00 96.00 224 ALA A O 1
ATOM 1771 N N . ALA A 1 225 ? -4.252 -14.225 -10.695 1.00 96.62 225 ALA A N 1
ATOM 1772 C CA . ALA A 1 225 ? -3.173 -13.782 -11.575 1.00 96.62 225 ALA A CA 1
ATOM 1773 C C . ALA A 1 225 ? -3.650 -13.121 -12.894 1.00 96.62 225 ALA A C 1
ATOM 1775 O O . ALA A 1 225 ? -3.289 -11.972 -13.145 1.00 96.62 225 ALA A O 1
ATOM 1776 N N . PRO A 1 226 ? -4.467 -13.775 -13.744 1.00 97.00 226 PRO A N 1
ATOM 1777 C CA . PRO A 1 226 ? -4.976 -13.130 -14.955 1.00 97.00 226 PRO A CA 1
ATOM 1778 C C . PRO A 1 226 ? -5.864 -11.913 -14.660 1.00 97.00 226 PRO A C 1
ATOM 1780 O O . PRO A 1 226 ? -5.798 -10.947 -15.415 1.00 97.00 226 PRO A O 1
ATOM 1783 N N . ALA A 1 227 ? -6.631 -11.914 -13.562 1.00 97.06 227 ALA A N 1
ATOM 1784 C CA . ALA A 1 227 ? -7.398 -10.740 -13.138 1.00 97.06 227 ALA A CA 1
ATOM 1785 C C . ALA A 1 227 ? -6.480 -9.539 -12.849 1.00 97.06 227 ALA A C 1
ATOM 1787 O O . ALA A 1 227 ? -6.693 -8.459 -13.390 1.00 97.06 227 ALA A O 1
ATOM 1788 N N . THR A 1 228 ? -5.413 -9.741 -12.068 1.00 97.50 228 THR A N 1
ATOM 1789 C CA . THR A 1 228 ? -4.408 -8.713 -11.756 1.00 97.50 228 THR A CA 1
ATOM 1790 C C . THR A 1 228 ? -3.737 -8.160 -13.012 1.00 97.50 228 THR A C 1
ATOM 1792 O O . THR A 1 228 ? -3.648 -6.945 -13.162 1.00 97.50 228 THR A O 1
ATOM 1795 N N . ILE A 1 229 ? -3.319 -9.028 -13.940 1.00 97.56 229 ILE A N 1
ATOM 1796 C CA . ILE A 1 229 ? -2.715 -8.598 -15.211 1.00 97.56 229 ILE A CA 1
ATOM 1797 C C . ILE A 1 229 ? -3.705 -7.753 -16.013 1.00 97.56 229 ILE A C 1
ATOM 1799 O O . ILE A 1 229 ? -3.347 -6.693 -16.514 1.00 97.56 229 ILE A O 1
ATOM 1803 N N . LYS A 1 230 ? -4.963 -8.194 -16.118 1.00 97.62 230 LYS A N 1
ATOM 1804 C CA . LYS A 1 230 ? -5.975 -7.457 -16.872 1.00 97.62 230 LYS A CA 1
ATOM 1805 C C . LYS A 1 230 ? -6.348 -6.132 -16.225 1.00 97.62 230 LYS A C 1
ATOM 1807 O O . LYS A 1 230 ? -6.628 -5.189 -16.950 1.00 97.62 230 LYS A O 1
ATOM 1812 N N . LEU A 1 231 ? -6.379 -6.045 -14.900 1.00 97.38 231 LEU A N 1
ATOM 1813 C CA . LEU A 1 231 ? -6.589 -4.780 -14.197 1.00 97.38 231 LEU A CA 1
ATOM 1814 C C . LEU A 1 231 ? -5.469 -3.787 -14.507 1.00 97.38 231 LEU A C 1
ATOM 1816 O O . LEU A 1 231 ? -5.758 -2.650 -14.859 1.00 97.38 231 LEU A O 1
ATOM 1820 N N . PHE A 1 232 ? -4.219 -4.250 -14.458 1.00 97.19 232 PHE A N 1
ATOM 1821 C CA . PHE A 1 232 ? -3.056 -3.442 -14.813 1.00 97.19 232 PHE A CA 1
ATOM 1822 C C . PHE A 1 232 ? -3.093 -2.986 -16.282 1.00 97.19 232 PHE A C 1
ATOM 1824 O O . PHE A 1 232 ? -2.859 -1.821 -16.565 1.00 97.19 232 PHE A O 1
ATOM 1831 N N . GLU A 1 233 ? -3.465 -3.866 -17.219 1.00 96.25 233 GLU A N 1
ATOM 1832 C CA . GLU A 1 233 ? -3.624 -3.517 -18.644 1.00 96.25 233 GLU A CA 1
ATOM 1833 C C . GLU A 1 233 ? -4.785 -2.547 -18.931 1.00 96.25 233 GLU A C 1
ATOM 1835 O O . GLU A 1 233 ? -4.846 -2.003 -20.027 1.00 96.25 233 GLU A O 1
ATOM 1840 N N . ASN A 1 234 ? -5.713 -2.356 -17.986 1.00 96.62 234 ASN A N 1
ATOM 1841 C CA . ASN A 1 234 ? -6.798 -1.371 -18.074 1.00 96.62 234 ASN A CA 1
ATOM 1842 C C . ASN A 1 234 ? -6.487 -0.096 -17.263 1.00 96.62 234 ASN A C 1
ATOM 1844 O O . ASN A 1 234 ? -7.419 0.596 -16.856 1.00 96.62 234 ASN A O 1
ATOM 1848 N N . ASP A 1 235 ? -5.212 0.169 -16.964 1.00 95.50 235 ASP A N 1
ATOM 1849 C CA . ASP A 1 235 ? -4.742 1.370 -16.259 1.00 95.50 235 ASP A CA 1
ATOM 1850 C C . ASP A 1 235 ? -5.357 1.575 -14.861 1.00 95.50 235 ASP A C 1
ATOM 1852 O O . ASP A 1 235 ? -5.444 2.693 -14.349 1.00 95.50 235 ASP A O 1
ATOM 1856 N N . VAL A 1 236 ? -5.780 0.490 -14.197 1.00 95.88 236 VAL A N 1
ATOM 1857 C CA . VAL A 1 236 ? -6.190 0.569 -12.789 1.00 95.88 236 VAL A CA 1
ATOM 1858 C C . VAL A 1 236 ? -4.943 0.833 -11.933 1.00 95.88 236 VAL A C 1
ATOM 1860 O O . VAL A 1 236 ? -3.970 0.085 -12.068 1.00 95.88 236 VAL A O 1
ATOM 1863 N N . PRO A 1 237 ? -4.958 1.831 -11.022 1.00 94.75 237 PRO A N 1
ATOM 1864 C CA . PRO A 1 237 ? -3.809 2.139 -10.175 1.00 94.75 237 PRO A CA 1
ATOM 1865 C C . PRO A 1 237 ? -3.287 0.909 -9.430 1.00 94.75 237 PRO A C 1
ATOM 1867 O O . PRO A 1 237 ? -4.060 0.112 -8.885 1.00 94.75 237 PRO A O 1
ATOM 1870 N N . LEU A 1 238 ? -1.965 0.755 -9.391 1.00 94.75 238 LEU A N 1
ATOM 1871 C CA . LEU A 1 238 ? -1.311 -0.432 -8.848 1.00 94.75 238 LEU A CA 1
ATOM 1872 C C . LEU A 1 238 ? -1.641 -0.627 -7.361 1.00 94.75 238 LEU A C 1
ATOM 1874 O O . LEU A 1 238 ? -1.923 -1.747 -6.925 1.00 94.75 238 LEU A O 1
ATOM 1878 N N . SER A 1 239 ? -1.693 0.462 -6.597 1.00 93.56 239 SER A N 1
ATOM 1879 C CA . SER A 1 239 ? -2.094 0.482 -5.193 1.00 93.56 239 SER A CA 1
ATOM 1880 C C . SER A 1 239 ? -3.520 -0.041 -4.991 1.00 93.56 239 SER A C 1
ATOM 1882 O O . SER A 1 239 ? -3.739 -0.867 -4.099 1.00 93.56 239 SER A O 1
ATOM 1884 N N . ASN A 1 240 ? -4.475 0.319 -5.859 1.00 95.06 240 ASN A N 1
ATOM 1885 C CA . ASN A 1 240 ? -5.844 -0.215 -5.830 1.00 95.06 240 ASN A CA 1
ATOM 1886 C C . ASN A 1 240 ? -5.848 -1.735 -6.057 1.00 95.06 240 ASN A C 1
ATOM 1888 O O . ASN A 1 240 ? -6.482 -2.482 -5.304 1.00 95.06 240 ASN A O 1
ATOM 1892 N N . ILE A 1 241 ? -5.095 -2.210 -7.057 1.00 96.38 241 ILE A N 1
ATOM 1893 C CA . ILE A 1 241 ? -4.980 -3.641 -7.370 1.00 96.38 241 ILE A CA 1
ATOM 1894 C C . ILE A 1 241 ? -4.401 -4.405 -6.174 1.00 96.38 241 ILE A C 1
ATOM 1896 O O . ILE A 1 241 ? -4.961 -5.425 -5.766 1.00 96.38 241 ILE A O 1
ATOM 1900 N N . MET A 1 242 ? -3.313 -3.908 -5.578 1.00 96.00 242 MET A N 1
ATOM 1901 C CA . MET A 1 242 ? -2.660 -4.525 -4.418 1.00 96.00 242 MET A CA 1
ATOM 1902 C C . MET A 1 242 ? -3.589 -4.604 -3.203 1.00 96.00 242 MET A C 1
ATOM 1904 O O . MET A 1 242 ? -3.638 -5.645 -2.539 1.00 96.00 242 MET A O 1
ATOM 1908 N N . ARG A 1 243 ? -4.352 -3.540 -2.914 1.00 95.06 243 ARG A N 1
ATOM 1909 C CA . ARG A 1 243 ? -5.318 -3.508 -1.803 1.00 95.06 243 ARG A CA 1
ATOM 1910 C C . ARG A 1 243 ? -6.430 -4.532 -1.993 1.00 95.06 243 ARG A C 1
ATOM 1912 O O . ARG A 1 243 ? -6.663 -5.356 -1.103 1.00 95.06 243 ARG A O 1
ATOM 1919 N N . ALA A 1 244 ? -7.058 -4.555 -3.165 1.00 96.31 244 ALA A N 1
ATOM 1920 C CA . ALA A 1 244 ? -8.113 -5.520 -3.445 1.00 96.31 244 ALA A CA 1
ATOM 1921 C C . ALA A 1 244 ? -7.597 -6.966 -3.490 1.00 96.31 244 ALA A C 1
ATOM 1923 O O . ALA A 1 244 ? -8.276 -7.872 -2.997 1.00 96.31 244 ALA A O 1
ATOM 1924 N N . PHE A 1 245 ? -6.384 -7.188 -4.003 1.00 96.50 245 PHE A N 1
ATOM 1925 C CA . PHE A 1 245 ? -5.717 -8.490 -3.966 1.00 96.50 245 PHE A CA 1
ATOM 1926 C C . PHE A 1 245 ? -5.489 -8.958 -2.519 1.00 96.50 245 PHE A C 1
ATOM 1928 O O . PHE A 1 245 ? -5.776 -10.106 -2.180 1.00 96.50 245 PHE A O 1
ATOM 1935 N N . SER A 1 246 ? -5.056 -8.051 -1.635 1.00 95.31 246 SER A N 1
ATOM 1936 C CA . SER A 1 246 ? -4.848 -8.304 -0.202 1.00 95.31 246 SER A CA 1
ATOM 1937 C C . SER A 1 246 ? -6.117 -8.778 0.514 1.00 95.31 246 SER A C 1
ATOM 1939 O O . SER A 1 246 ? -6.056 -9.682 1.350 1.00 95.31 246 SER A O 1
ATOM 1941 N N . MET A 1 247 ? -7.270 -8.218 0.145 1.00 95.38 247 MET A N 1
ATOM 1942 C CA . MET A 1 247 ? -8.588 -8.583 0.682 1.00 95.38 247 MET A CA 1
ATOM 1943 C C . MET A 1 247 ? -9.208 -9.834 0.033 1.00 95.38 247 MET A C 1
ATOM 1945 O O . MET A 1 247 ? -10.326 -10.239 0.382 1.00 95.38 247 MET A O 1
ATOM 1949 N N . GLY A 1 248 ? -8.476 -10.481 -0.879 1.00 94.38 248 GLY A N 1
ATOM 1950 C CA . GLY A 1 248 ? -8.916 -11.691 -1.563 1.00 94.38 248 GLY A CA 1
ATOM 1951 C C . GLY A 1 248 ? -10.116 -11.453 -2.476 1.00 94.38 248 GLY A C 1
ATOM 1952 O O . GLY A 1 248 ? -10.974 -12.326 -2.564 1.00 94.38 248 GLY A O 1
ATOM 1953 N N . ASN A 1 249 ? -10.208 -10.275 -3.106 1.00 95.62 249 ASN A N 1
ATOM 1954 C CA . ASN A 1 249 ? -11.291 -9.953 -4.043 1.00 95.62 249 ASN A CA 1
ATOM 1955 C C . ASN A 1 249 ? -11.206 -10.731 -5.353 1.00 95.62 249 ASN A C 1
ATOM 1957 O O . ASN A 1 249 ? -12.231 -10.981 -5.970 1.00 95.62 249 ASN A O 1
ATOM 1961 N N . PHE A 1 250 ? -10.002 -11.115 -5.769 1.00 95.38 250 PHE A N 1
ATOM 1962 C CA . PHE A 1 250 ? -9.772 -11.800 -7.036 1.00 95.38 250 PHE A CA 1
ATOM 1963 C C . PHE A 1 250 ? -9.418 -13.265 -6.811 1.00 95.38 250 PHE A C 1
ATOM 1965 O O . PHE A 1 250 ? -8.776 -13.626 -5.820 1.00 95.38 250 PHE A O 1
ATOM 1972 N N . GLY A 1 251 ? -9.772 -14.108 -7.777 1.00 94.88 251 GLY A N 1
ATOM 1973 C CA . GLY A 1 251 ? -9.468 -15.531 -7.750 1.00 94.88 251 GLY A CA 1
ATOM 1974 C C . GLY A 1 251 ? -10.695 -16.415 -7.596 1.00 94.88 251 GLY A C 1
ATOM 1975 O O . GLY A 1 251 ? -11.791 -15.948 -7.288 1.00 94.88 251 GLY A O 1
ATOM 1976 N N . ILE A 1 252 ? -10.456 -17.719 -7.746 1.00 95.56 252 ILE A N 1
ATOM 1977 C CA . ILE A 1 252 ? -11.489 -18.746 -7.631 1.00 95.56 252 ILE A CA 1
ATOM 1978 C C . ILE A 1 252 ? -12.113 -18.679 -6.237 1.00 95.56 252 ILE A C 1
ATOM 1980 O O . ILE A 1 252 ? -11.378 -18.778 -5.251 1.00 95.56 252 ILE A O 1
ATOM 1984 N N . GLU A 1 253 ? -13.436 -18.559 -6.141 1.00 92.31 253 GLU A N 1
ATOM 1985 C CA . GLU A 1 253 ? -14.157 -18.270 -4.889 1.00 92.31 253 GLU A CA 1
ATOM 1986 C C . GLU A 1 253 ? -13.757 -19.195 -3.732 1.00 92.31 253 GLU A C 1
ATOM 1988 O O . GLU A 1 253 ? -13.350 -18.733 -2.665 1.00 92.31 253 GLU A O 1
ATOM 1993 N N . LYS A 1 254 ? -13.742 -20.511 -3.978 1.00 91.50 254 LYS A N 1
ATOM 1994 C CA . LYS A 1 254 ? -13.359 -21.538 -2.987 1.00 91.50 254 LYS A CA 1
ATOM 1995 C C . LYS A 1 254 ? -11.924 -21.385 -2.463 1.00 91.50 254 LYS A C 1
ATOM 1997 O O . LYS A 1 254 ? -11.593 -21.906 -1.398 1.00 91.50 254 LYS A O 1
ATOM 2002 N N . ASN A 1 255 ? -11.070 -20.690 -3.212 1.00 92.81 255 ASN A N 1
ATOM 2003 C CA . ASN A 1 255 ? -9.658 -20.476 -2.914 1.00 92.81 255 ASN A CA 1
ATOM 2004 C C . ASN A 1 255 ? -9.340 -19.042 -2.47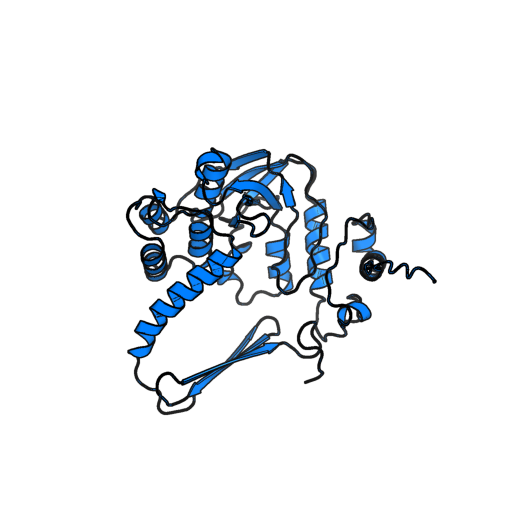2 1.00 92.81 255 ASN A C 1
ATOM 2006 O O . ASN A 1 255 ? -8.172 -18.770 -2.175 1.00 92.81 255 ASN A O 1
ATOM 2010 N N . ARG A 1 256 ? -10.327 -18.136 -2.403 1.00 93.12 256 ARG A N 1
ATOM 2011 C CA . ARG A 1 256 ? -10.113 -16.756 -1.950 1.00 93.12 256 ARG A CA 1
ATOM 2012 C C . ARG A 1 256 ? -9.647 -16.744 -0.497 1.00 93.12 256 ARG A C 1
ATOM 2014 O O . ARG A 1 256 ? -10.226 -17.380 0.386 1.00 93.12 256 ARG A O 1
ATOM 2021 N N . ARG A 1 257 ? -8.554 -16.027 -0.251 1.00 94.38 257 ARG A N 1
ATOM 2022 C CA . ARG A 1 257 ? -7.901 -15.898 1.056 1.00 94.38 257 ARG A CA 1
ATOM 2023 C C . ARG A 1 257 ? -7.457 -14.462 1.245 1.00 94.38 257 ARG A C 1
ATOM 2025 O O . ARG A 1 257 ? -7.158 -13.779 0.272 1.00 94.38 257 ARG A O 1
ATOM 2032 N N . LEU A 1 258 ? -7.361 -14.042 2.500 1.00 94.88 258 LEU A N 1
ATOM 2033 C CA . LEU A 1 258 ? -6.682 -12.792 2.821 1.00 94.88 258 LEU A CA 1
ATOM 2034 C C . LEU A 1 258 ? -5.177 -12.999 2.673 1.00 94.88 258 LEU A C 1
ATOM 2036 O O . LEU A 1 258 ? -4.623 -13.999 3.143 1.00 94.88 258 LEU A O 1
ATOM 2040 N N . VAL A 1 259 ? -4.522 -12.038 2.041 1.00 94.81 259 VAL A N 1
ATOM 2041 C CA . VAL A 1 259 ? -3.074 -12.008 1.864 1.00 94.81 259 VAL A CA 1
ATOM 2042 C C . VAL A 1 259 ? -2.562 -10.784 2.620 1.00 94.81 259 VAL A C 1
ATOM 2044 O O . VAL A 1 259 ? -3.076 -9.691 2.397 1.00 94.81 259 VAL A O 1
ATOM 2047 N N . PRO A 1 260 ? -1.598 -10.927 3.547 1.00 92.69 260 PRO A N 1
ATOM 2048 C CA . PRO A 1 260 ? -0.961 -9.792 4.204 1.00 92.69 260 PRO A CA 1
ATOM 2049 C C . PRO A 1 260 ? -0.472 -8.751 3.201 1.00 92.69 260 PRO A C 1
ATOM 2051 O O . PRO A 1 260 ? 0.177 -9.116 2.226 1.00 92.69 260 PRO A O 1
ATOM 2054 N N . THR A 1 261 ? -0.699 -7.464 3.469 1.00 90.12 261 THR A N 1
ATOM 2055 C CA . THR A 1 261 ? -0.440 -6.371 2.514 1.00 90.12 261 THR A CA 1
ATOM 2056 C C . THR A 1 261 ? 0.983 -6.406 1.957 1.00 90.12 261 THR A C 1
ATOM 2058 O O . THR A 1 261 ? 1.176 -6.267 0.757 1.00 90.12 261 THR A O 1
ATOM 2061 N N . ARG A 1 262 ? 1.987 -6.700 2.796 1.00 88.25 262 ARG A N 1
ATOM 2062 C CA . ARG A 1 262 ? 3.383 -6.842 2.347 1.00 88.25 262 ARG A CA 1
ATOM 2063 C C . ARG A 1 262 ? 3.572 -7.976 1.335 1.00 88.25 262 ARG A C 1
ATOM 2065 O O . ARG A 1 262 ? 4.347 -7.827 0.405 1.00 88.25 262 ARG A O 1
ATOM 2072 N N . TRP A 1 263 ? 2.893 -9.104 1.529 1.00 92.38 263 TRP A N 1
ATOM 2073 C CA . TRP A 1 263 ? 2.958 -10.227 0.594 1.00 92.38 263 TRP A CA 1
ATOM 2074 C C . TRP A 1 263 ? 2.151 -9.945 -0.670 1.00 92.38 263 TRP A C 1
ATOM 2076 O O . TRP A 1 263 ? 2.558 -10.391 -1.731 1.00 92.38 263 TRP A O 1
ATOM 2086 N N . SER A 1 264 ? 1.055 -9.187 -0.572 1.00 94.50 264 SER A N 1
ATOM 2087 C CA . SER A 1 264 ? 0.283 -8.732 -1.733 1.00 94.50 264 SER A CA 1
ATOM 2088 C C . SER A 1 264 ? 1.115 -7.836 -2.642 1.00 94.50 264 SER A C 1
ATOM 2090 O O . SER A 1 264 ? 1.113 -8.068 -3.842 1.00 94.50 264 SER A O 1
ATOM 2092 N N . ILE A 1 265 ? 1.863 -6.882 -2.071 1.00 92.38 265 ILE A N 1
ATOM 2093 C CA . ILE A 1 265 ? 2.797 -6.024 -2.819 1.00 92.38 265 ILE A CA 1
ATOM 2094 C C . ILE A 1 265 ? 3.777 -6.906 -3.599 1.00 92.38 265 ILE A C 1
ATOM 2096 O O . ILE A 1 265 ? 3.762 -6.908 -4.823 1.00 92.38 265 ILE A O 1
ATOM 2100 N N . THR A 1 266 ? 4.518 -7.776 -2.902 1.00 94.06 266 THR A N 1
ATOM 2101 C CA . THR A 1 266 ? 5.490 -8.674 -3.547 1.00 94.06 266 THR A CA 1
ATOM 2102 C C . THR A 1 266 ? 4.858 -9.608 -4.583 1.00 94.06 266 THR A C 1
ATOM 2104 O O . THR A 1 266 ? 5.453 -9.850 -5.625 1.00 94.06 266 THR A O 1
ATOM 2107 N N . ALA A 1 267 ? 3.671 -10.160 -4.315 1.00 96.12 267 ALA A N 1
ATOM 2108 C CA . ALA A 1 267 ? 3.008 -11.093 -5.224 1.00 96.12 267 ALA A CA 1
ATOM 2109 C C . ALA A 1 267 ? 2.511 -10.409 -6.504 1.00 96.12 267 ALA A C 1
ATOM 2111 O O . ALA A 1 267 ? 2.609 -10.995 -7.580 1.00 96.12 267 ALA A O 1
ATOM 2112 N N . VAL A 1 268 ? 1.971 -9.193 -6.387 1.00 97.00 268 VAL A N 1
ATOM 2113 C CA . VAL A 1 268 ? 1.539 -8.396 -7.539 1.00 97.00 268 VAL A CA 1
ATOM 2114 C C . VAL A 1 268 ? 2.756 -7.937 -8.342 1.00 97.00 268 VAL A C 1
ATOM 2116 O O . VAL A 1 268 ? 2.758 -8.125 -9.556 1.00 97.00 268 VAL A O 1
ATOM 2119 N N . ASP A 1 269 ? 3.806 -7.440 -7.683 1.00 95.75 269 ASP A N 1
ATOM 2120 C CA . ASP A 1 269 ? 5.041 -7.003 -8.345 1.00 95.75 269 ASP A CA 1
ATOM 2121 C C . ASP A 1 269 ? 5.728 -8.150 -9.098 1.00 95.75 269 ASP A C 1
ATOM 2123 O O . ASP A 1 269 ? 6.069 -8.002 -10.268 1.00 95.75 269 ASP A O 1
ATOM 2127 N N . ASP A 1 270 ? 5.876 -9.327 -8.478 1.00 96.88 270 ASP A N 1
ATOM 2128 C CA . ASP A 1 270 ? 6.459 -10.512 -9.127 1.00 96.88 270 ASP A CA 1
ATOM 2129 C C . ASP A 1 270 ? 5.634 -10.960 -10.344 1.00 96.88 270 ASP A C 1
ATOM 2131 O O . ASP A 1 270 ? 6.180 -11.295 -11.400 1.00 96.88 270 ASP A O 1
ATOM 2135 N N . LEU A 1 271 ? 4.306 -10.942 -10.217 1.00 97.06 271 LEU A N 1
ATOM 2136 C CA . LEU A 1 271 ? 3.400 -11.325 -11.292 1.00 97.06 271 LEU A CA 1
ATOM 2137 C C . LEU A 1 271 ? 3.485 -10.360 -12.481 1.00 97.06 271 LEU A C 1
ATOM 2139 O O . LEU A 1 271 ? 3.607 -10.808 -13.625 1.00 97.06 271 LEU A O 1
ATOM 2143 N N . LEU A 1 272 ? 3.402 -9.054 -12.220 1.00 96.88 272 LEU A N 1
ATOM 2144 C CA . LEU A 1 272 ? 3.472 -8.029 -13.257 1.00 96.88 272 LEU A CA 1
ATOM 2145 C C . LEU A 1 272 ? 4.871 -7.957 -13.863 1.00 96.88 272 LEU A C 1
ATOM 2147 O O . LEU A 1 272 ? 4.981 -7.902 -15.083 1.00 96.88 272 LEU A O 1
ATOM 2151 N N . GLY A 1 273 ? 5.924 -8.069 -13.052 1.00 95.12 273 GLY A N 1
ATOM 2152 C CA . GLY A 1 273 ? 7.307 -8.146 -13.516 1.00 95.12 273 GLY A CA 1
ATOM 2153 C C . GLY A 1 273 ? 7.496 -9.284 -14.515 1.00 95.12 273 GLY A C 1
ATOM 2154 O O . GLY A 1 273 ? 7.910 -9.050 -15.646 1.00 95.12 273 GLY A O 1
ATOM 2155 N N . LYS A 1 274 ? 7.067 -10.507 -14.173 1.00 95.25 274 LYS A N 1
ATOM 2156 C CA . LYS A 1 274 ? 7.121 -11.661 -15.092 1.00 95.25 274 LYS A CA 1
ATOM 2157 C C . LYS A 1 274 ? 6.282 -11.474 -16.357 1.00 95.25 274 LYS A C 1
ATOM 2159 O O . LYS A 1 274 ? 6.651 -12.002 -17.407 1.00 95.25 274 LYS A O 1
ATOM 2164 N N . HIS A 1 275 ? 5.147 -10.778 -16.270 1.00 95.50 275 HIS A N 1
ATOM 2165 C CA . HIS A 1 275 ? 4.315 -10.453 -17.434 1.00 95.50 275 HIS A CA 1
ATOM 2166 C C . HIS A 1 275 ? 5.012 -9.450 -18.359 1.00 95.50 275 HIS A C 1
ATOM 2168 O O . HIS A 1 275 ? 5.120 -9.694 -19.559 1.00 95.50 275 HIS A O 1
ATOM 2174 N N . LEU A 1 276 ? 5.543 -8.363 -17.797 1.00 94.31 276 LEU A N 1
ATOM 2175 C CA . LEU A 1 276 ? 6.249 -7.311 -18.525 1.00 94.31 276 LEU A CA 1
ATOM 2176 C C . LEU A 1 276 ? 7.557 -7.816 -19.129 1.00 94.31 276 LEU A C 1
ATOM 2178 O O . LEU A 1 276 ? 7.834 -7.514 -20.283 1.00 94.31 276 LEU A O 1
ATOM 2182 N N . THR A 1 277 ? 8.306 -8.671 -18.429 1.00 92.00 277 THR A N 1
ATOM 2183 C CA . THR A 1 277 ? 9.529 -9.293 -18.957 1.00 92.00 277 THR A CA 1
ATOM 2184 C C . THR A 1 277 ? 9.296 -10.024 -20.276 1.00 92.00 277 THR A C 1
ATOM 2186 O O . THR A 1 277 ? 10.174 -10.019 -21.132 1.00 92.00 277 THR A O 1
ATOM 2189 N N . LYS A 1 278 ? 8.123 -10.638 -20.480 1.00 91.81 278 LYS A N 1
ATOM 2190 C CA . LYS A 1 278 ? 7.802 -11.277 -21.765 1.00 91.81 278 LYS A CA 1
ATOM 2191 C C . LYS A 1 278 ? 7.691 -10.253 -22.890 1.00 91.81 278 LYS A C 1
ATOM 2193 O O . LYS A 1 278 ? 8.241 -10.501 -23.947 1.00 91.81 278 LYS A O 1
ATOM 2198 N N . LYS A 1 279 ? 7.039 -9.114 -22.630 1.00 89.31 279 LYS A N 1
ATOM 2199 C CA . LYS A 1 279 ? 6.906 -8.015 -23.598 1.00 89.31 279 LYS A CA 1
ATOM 2200 C C . LYS A 1 279 ? 8.250 -7.342 -23.868 1.00 89.31 279 LYS A C 1
ATOM 2202 O O . LYS A 1 279 ? 8.546 -7.010 -25.005 1.00 89.31 279 LYS A O 1
ATOM 2207 N N . ILE A 1 280 ? 9.073 -7.166 -22.830 1.00 88.25 280 ILE A N 1
ATOM 2208 C CA . ILE A 1 280 ? 10.341 -6.444 -22.967 1.00 88.25 280 ILE A CA 1
ATOM 2209 C C . ILE A 1 280 ? 11.316 -7.190 -23.893 1.00 88.25 280 ILE A C 1
ATOM 2211 O O . ILE A 1 280 ? 12.069 -6.561 -24.626 1.00 88.25 280 ILE A O 1
ATOM 2215 N N . LYS A 1 281 ? 11.265 -8.528 -23.915 1.00 86.56 281 LYS A N 1
ATOM 2216 C CA . LYS A 1 281 ? 12.095 -9.362 -24.801 1.00 86.56 281 LYS A CA 1
ATOM 2217 C C . LYS A 1 281 ? 11.807 -9.173 -26.293 1.00 86.56 281 LYS A C 1
ATOM 2219 O O . LYS A 1 281 ? 12.646 -9.562 -27.097 1.00 86.56 281 LYS A O 1
ATOM 2224 N N . ASP A 1 282 ? 10.660 -8.594 -26.641 1.00 89.25 282 ASP A N 1
ATOM 2225 C CA . ASP A 1 282 ? 10.259 -8.347 -28.027 1.00 89.25 282 ASP A CA 1
ATOM 2226 C C . ASP A 1 282 ? 10.685 -6.948 -28.525 1.00 89.25 282 ASP A C 1
ATOM 2228 O O . ASP A 1 282 ? 10.494 -6.630 -29.700 1.00 89.25 282 ASP A O 1
ATOM 2232 N N . TYR A 1 283 ? 11.256 -6.095 -27.660 1.00 88.38 283 TYR A N 1
ATOM 2233 C CA . TYR A 1 283 ? 11.786 -4.789 -28.066 1.00 88.38 283 TYR A CA 1
ATOM 2234 C C . TYR A 1 283 ? 13.101 -4.916 -28.853 1.00 88.38 283 TYR A C 1
ATOM 2236 O O . TYR A 1 283 ? 13.851 -5.878 -28.668 1.00 88.38 283 TYR A O 1
ATOM 2244 N N . PRO A 1 284 ? 13.410 -3.940 -29.729 1.00 88.56 284 PRO A N 1
ATOM 2245 C CA . PRO A 1 284 ? 14.683 -3.911 -30.437 1.00 88.56 284 PRO A CA 1
ATOM 2246 C C . PRO A 1 284 ? 15.864 -3.773 -29.469 1.00 88.56 284 PRO A C 1
ATOM 2248 O O . PRO A 1 284 ? 15.762 -3.124 -28.428 1.00 88.56 284 PRO A O 1
ATOM 2251 N N . LEU A 1 285 ? 17.001 -4.358 -29.851 1.00 88.25 285 LEU A N 1
ATOM 2252 C CA . LEU A 1 285 ? 18.258 -4.199 -29.123 1.00 88.25 285 LEU A CA 1
ATOM 2253 C C . LEU A 1 285 ? 18.743 -2.747 -29.187 1.00 88.25 285 LEU A C 1
ATOM 2255 O O . LEU A 1 285 ? 18.617 -2.074 -30.214 1.00 88.25 285 LEU A O 1
ATOM 2259 N N . ILE A 1 286 ? 19.344 -2.297 -28.090 1.00 89.25 286 ILE A N 1
ATOM 2260 C CA . ILE A 1 286 ? 20.036 -1.012 -28.006 1.00 89.25 286 ILE A CA 1
ATOM 2261 C C . ILE A 1 286 ? 21.486 -1.243 -28.449 1.00 89.25 286 ILE A C 1
ATOM 2263 O O . ILE A 1 286 ? 22.100 -2.240 -28.084 1.00 89.25 286 ILE A O 1
ATOM 2267 N N . ASN A 1 287 ? 22.041 -0.331 -29.250 1.00 91.69 287 ASN A N 1
ATOM 2268 C CA . ASN A 1 287 ? 23.401 -0.458 -29.804 1.00 91.69 287 ASN A CA 1
ATOM 2269 C C . ASN A 1 287 ? 24.451 0.397 -29.071 1.00 91.69 287 ASN A C 1
ATOM 2271 O O . ASN A 1 287 ? 25.590 0.500 -29.520 1.00 91.69 287 ASN A O 1
ATOM 2275 N N . HIS A 1 288 ? 24.069 1.057 -27.982 1.00 93.62 288 HIS A N 1
ATOM 2276 C CA . HIS A 1 288 ? 24.938 1.910 -27.181 1.00 93.62 288 HIS A CA 1
ATOM 2277 C C . HIS A 1 288 ? 24.576 1.805 -25.697 1.00 93.62 288 HIS A C 1
ATOM 2279 O O . HIS A 1 288 ? 23.549 1.234 -25.340 1.00 93.62 288 HIS A O 1
ATOM 2285 N N . TYR A 1 289 ? 25.447 2.326 -24.838 1.00 94.88 289 TYR A N 1
ATOM 2286 C CA . TYR A 1 289 ? 25.154 2.445 -23.416 1.00 94.88 289 TYR A CA 1
ATOM 2287 C C . TYR A 1 289 ? 24.218 3.627 -23.183 1.00 94.88 289 TYR A C 1
ATOM 2289 O O . TYR A 1 289 ? 24.495 4.734 -23.650 1.00 94.88 289 TYR A O 1
ATOM 2297 N N . GLU A 1 290 ? 23.153 3.400 -22.425 1.00 94.44 290 GLU A N 1
ATOM 2298 C CA . GLU A 1 290 ? 22.244 4.449 -21.969 1.00 94.44 290 GLU A CA 1
ATOM 2299 C C . GLU A 1 290 ? 22.285 4.485 -20.441 1.00 94.44 290 GLU A C 1
ATOM 2301 O O . GLU A 1 290 ? 22.191 3.447 -19.785 1.00 94.44 290 GLU A O 1
ATOM 2306 N N . VAL A 1 291 ? 22.461 5.677 -19.871 1.00 94.56 291 VAL A N 1
ATOM 2307 C CA . VAL A 1 291 ? 22.463 5.891 -18.420 1.00 94.56 291 VAL A CA 1
ATOM 2308 C C . VAL A 1 291 ? 21.324 6.831 -18.080 1.00 94.56 291 VAL A C 1
ATOM 2310 O O . VAL A 1 291 ? 21.231 7.930 -18.630 1.00 94.56 291 VAL A O 1
ATOM 2313 N N . TYR A 1 292 ? 20.471 6.393 -17.162 1.00 94.25 292 TYR A N 1
ATOM 2314 C CA . TYR A 1 292 ? 19.362 7.172 -16.645 1.00 94.25 292 TYR A CA 1
ATOM 2315 C C . TYR A 1 292 ? 19.550 7.402 -15.153 1.00 94.25 292 TYR A C 1
ATOM 2317 O O . TYR A 1 292 ? 19.594 6.453 -14.374 1.00 94.25 292 TYR A O 1
ATOM 2325 N N . GLU A 1 293 ? 19.593 8.673 -14.771 1.00 92.50 293 GLU A N 1
ATOM 2326 C CA . GLU A 1 293 ? 19.694 9.103 -13.382 1.00 92.50 293 GLU A CA 1
ATOM 2327 C C . GLU A 1 293 ? 18.340 9.633 -12.895 1.00 92.50 293 GLU A C 1
ATOM 2329 O O . GLU A 1 293 ? 17.639 10.371 -13.596 1.00 92.50 293 GLU A O 1
ATOM 2334 N N . SER A 1 294 ? 17.987 9.314 -11.652 1.00 89.06 294 SER A N 1
ATOM 2335 C CA . SER A 1 294 ? 16.902 9.978 -10.937 1.00 89.06 294 SER A CA 1
ATOM 2336 C C . SER A 1 294 ? 17.265 10.192 -9.475 1.00 89.06 294 SER A C 1
ATOM 2338 O O . SER A 1 294 ? 17.777 9.297 -8.812 1.00 89.06 294 SER A O 1
ATOM 2340 N N . ASN A 1 295 ? 16.952 11.372 -8.943 1.00 85.56 295 ASN A N 1
ATOM 2341 C CA . ASN A 1 295 ? 17.123 11.685 -7.528 1.00 85.56 295 ASN A CA 1
ATOM 2342 C C . ASN A 1 295 ? 15.750 11.908 -6.893 1.00 85.56 295 ASN A C 1
ATOM 2344 O O . ASN A 1 295 ? 15.000 12.790 -7.315 1.00 85.56 295 ASN A O 1
ATOM 2348 N N . TYR A 1 296 ? 15.421 11.135 -5.859 1.00 82.00 296 TYR A N 1
ATOM 2349 C CA . TYR A 1 296 ? 14.137 11.241 -5.172 1.00 82.00 296 TYR A CA 1
ATOM 2350 C C . TYR A 1 296 ? 14.260 10.932 -3.678 1.00 82.00 296 TYR A C 1
ATOM 2352 O O . TYR A 1 296 ? 14.796 9.904 -3.279 1.00 82.00 296 TYR A O 1
ATOM 2360 N N . ILE A 1 297 ? 13.767 11.841 -2.826 1.00 78.69 297 ILE A N 1
ATOM 2361 C CA . ILE A 1 297 ? 13.760 11.706 -1.352 1.00 78.69 297 ILE A CA 1
ATOM 2362 C C . ILE A 1 297 ? 15.163 11.411 -0.755 1.00 78.69 297 ILE A C 1
ATOM 2364 O O . ILE A 1 297 ? 15.331 10.823 0.314 1.00 78.69 297 ILE A O 1
ATOM 2368 N N . GLY A 1 298 ? 16.211 11.896 -1.423 1.00 73.19 298 GLY A N 1
ATOM 2369 C CA . GLY A 1 298 ? 17.599 11.672 -1.013 1.00 73.19 298 GLY A CA 1
ATOM 2370 C C . GLY A 1 298 ? 18.152 10.296 -1.391 1.00 73.19 298 GLY A C 1
ATOM 2371 O O . GLY A 1 298 ? 19.274 9.987 -1.006 1.00 73.19 298 GLY A O 1
ATOM 2372 N N . ASN A 1 299 ? 17.402 9.495 -2.148 1.00 79.81 299 ASN A N 1
ATOM 2373 C CA . ASN A 1 299 ? 17.926 8.322 -2.833 1.00 79.81 299 ASN A CA 1
ATOM 2374 C C . ASN A 1 299 ? 18.280 8.714 -4.269 1.00 79.81 299 ASN A C 1
ATOM 2376 O O . ASN A 1 299 ? 17.543 9.471 -4.912 1.00 79.81 299 ASN A O 1
ATOM 2380 N N . ARG A 1 300 ? 19.404 8.192 -4.755 1.00 84.81 300 ARG A N 1
ATOM 2381 C CA . ARG A 1 300 ? 19.837 8.314 -6.144 1.00 84.81 300 ARG A CA 1
ATOM 2382 C C . ARG A 1 300 ? 19.672 6.962 -6.820 1.00 84.81 300 ARG A C 1
ATOM 2384 O O . ARG A 1 300 ? 20.167 5.953 -6.324 1.00 84.81 300 ARG A O 1
ATOM 2391 N N . PHE A 1 301 ? 18.958 6.957 -7.931 1.00 89.50 301 PHE A N 1
ATOM 2392 C CA . PHE A 1 301 ? 18.708 5.793 -8.761 1.00 89.50 301 PHE A CA 1
ATOM 2393 C C . PHE A 1 301 ? 19.483 5.950 -10.060 1.00 89.50 301 PHE A C 1
ATOM 2395 O O . PHE A 1 301 ? 19.354 6.973 -10.730 1.00 89.50 301 PHE A O 1
ATOM 2402 N N . GLU A 1 302 ? 20.259 4.934 -10.405 1.00 92.12 302 GLU A N 1
ATOM 2403 C CA . GLU A 1 302 ? 21.007 4.861 -11.657 1.00 92.12 302 GLU A CA 1
ATOM 2404 C C . GLU A 1 302 ? 20.584 3.599 -12.398 1.00 92.12 302 GLU A C 1
ATOM 2406 O O . GLU A 1 302 ? 20.642 2.500 -11.843 1.00 92.12 302 GLU A O 1
ATOM 2411 N N . ILE A 1 303 ? 20.151 3.752 -13.645 1.00 93.69 303 ILE A N 1
ATOM 2412 C CA . ILE A 1 303 ? 19.812 2.639 -14.530 1.00 93.69 303 ILE A CA 1
ATOM 2413 C C . ILE A 1 303 ? 20.774 2.687 -15.708 1.00 93.69 303 ILE A C 1
ATOM 2415 O O . ILE A 1 303 ? 20.754 3.632 -16.493 1.00 93.69 303 ILE A O 1
ATOM 2419 N N . LEU A 1 304 ? 21.599 1.655 -15.830 1.00 94.25 304 LEU A N 1
ATOM 2420 C CA . LEU A 1 304 ? 22.514 1.458 -16.945 1.00 94.25 304 LEU A CA 1
ATOM 2421 C C . LEU A 1 304 ? 21.933 0.390 -17.867 1.00 94.25 304 LEU A C 1
ATOM 2423 O O . LEU A 1 304 ? 21.843 -0.776 -17.484 1.00 94.25 304 LEU A O 1
ATOM 2427 N N . LEU A 1 305 ? 21.576 0.772 -19.089 1.00 93.38 305 LEU A N 1
ATOM 2428 C CA . LEU A 1 305 ? 21.254 -0.168 -20.159 1.00 93.38 305 LEU A CA 1
ATOM 2429 C C . LEU A 1 305 ? 22.512 -0.422 -20.985 1.00 93.38 305 LEU A C 1
ATOM 2431 O O . LEU A 1 305 ? 23.225 0.512 -21.361 1.00 93.38 305 LEU A O 1
ATOM 2435 N N . MET A 1 306 ? 22.794 -1.693 -21.257 1.00 93.25 306 MET A N 1
ATOM 2436 C CA . MET A 1 306 ? 23.981 -2.112 -21.995 1.00 93.25 306 MET A CA 1
ATOM 2437 C C . MET A 1 306 ? 23.585 -2.697 -23.354 1.00 93.25 306 MET A C 1
ATOM 2439 O O . MET A 1 306 ? 22.531 -3.331 -23.454 1.00 93.25 306 MET A O 1
ATOM 2443 N N . PRO A 1 307 ? 24.420 -2.526 -24.396 1.00 90.62 307 PRO A N 1
ATOM 2444 C CA . PRO A 1 307 ? 24.120 -3.001 -25.742 1.00 90.62 307 PRO A CA 1
ATOM 2445 C C . PRO A 1 307 ? 24.345 -4.512 -25.886 1.00 90.62 307 PRO A C 1
ATOM 2447 O O . PRO A 1 307 ? 25.247 -4.963 -26.588 1.00 90.62 307 PRO A O 1
ATOM 2450 N N . ASP A 1 308 ? 23.536 -5.296 -25.177 1.00 85.94 308 ASP A N 1
ATOM 2451 C CA . ASP A 1 308 ? 23.539 -6.756 -25.208 1.00 85.94 308 ASP A CA 1
ATOM 2452 C C . ASP A 1 308 ? 22.132 -7.306 -24.897 1.00 85.94 308 ASP A C 1
ATOM 2454 O O . ASP A 1 308 ? 21.224 -6.586 -24.467 1.00 85.94 308 ASP A O 1
ATOM 2458 N N . ALA A 1 309 ? 21.919 -8.597 -25.138 1.00 85.06 309 ALA A N 1
ATOM 2459 C CA . ALA A 1 309 ? 20.639 -9.257 -24.948 1.00 85.06 309 ALA A CA 1
ATOM 2460 C C . ALA A 1 309 ? 20.222 -9.258 -23.467 1.00 85.06 309 ALA A C 1
ATOM 2462 O O . ALA A 1 309 ? 20.779 -9.991 -22.654 1.00 85.06 309 ALA A O 1
ATOM 2463 N N . TRP A 1 310 ? 19.177 -8.488 -23.136 1.00 82.69 310 TRP A N 1
ATOM 2464 C CA . TRP A 1 310 ? 18.617 -8.403 -21.779 1.00 82.69 310 TRP A CA 1
ATOM 2465 C C . TRP A 1 310 ? 19.666 -7.996 -20.725 1.00 82.69 310 TRP A C 1
ATOM 2467 O O . TRP A 1 310 ? 19.779 -8.612 -19.667 1.00 82.69 310 TRP A O 1
ATOM 2477 N N . CYS A 1 311 ? 20.459 -6.965 -21.011 1.00 87.38 311 CYS A N 1
ATOM 2478 C CA . CYS A 1 311 ? 21.560 -6.559 -20.143 1.00 87.38 311 CYS A CA 1
ATOM 2479 C C . CYS A 1 311 ? 21.315 -5.160 -19.562 1.00 87.38 311 CYS A C 1
ATOM 2481 O O . CYS A 1 311 ? 21.351 -4.160 -20.280 1.00 87.38 311 CYS A O 1
ATOM 2483 N N . TYR A 1 312 ? 21.039 -5.091 -18.257 1.00 91.06 312 TYR A N 1
ATOM 2484 C CA . TYR A 1 312 ? 20.919 -3.831 -17.529 1.00 91.06 312 TYR A CA 1
ATOM 2485 C C . TYR A 1 312 ? 21.397 -3.975 -16.085 1.00 91.06 312 TYR A C 1
ATOM 2487 O O . TYR A 1 312 ? 21.328 -5.058 -15.507 1.00 91.06 312 TYR A O 1
ATOM 2495 N N . GLU A 1 313 ? 21.821 -2.860 -15.503 1.00 91.12 313 GLU A N 1
ATOM 2496 C CA . GLU A 1 313 ? 22.109 -2.722 -14.079 1.00 91.12 313 GLU A CA 1
ATOM 2497 C C . GLU A 1 313 ? 21.237 -1.607 -13.498 1.00 91.12 313 GLU A C 1
ATOM 2499 O O . GLU A 1 313 ? 20.996 -0.587 -14.147 1.00 91.12 313 GLU A O 1
ATOM 2504 N N . ALA A 1 314 ? 20.742 -1.807 -12.278 1.00 90.75 314 ALA A N 1
ATOM 2505 C CA . ALA A 1 314 ? 19.962 -0.812 -11.553 1.00 90.75 314 ALA A CA 1
ATOM 2506 C C . ALA A 1 314 ? 20.522 -0.664 -10.139 1.00 90.75 314 ALA A C 1
ATOM 2508 O O . ALA A 1 314 ? 20.471 -1.602 -9.340 1.00 90.75 314 ALA A O 1
ATOM 2509 N N . TYR A 1 315 ? 21.037 0.522 -9.835 1.00 87.38 315 TYR A N 1
ATOM 2510 C CA . TYR A 1 315 ? 21.634 0.846 -8.548 1.00 87.38 315 TYR A CA 1
ATOM 2511 C C . TYR A 1 315 ? 20.751 1.829 -7.783 1.00 87.38 315 TYR A C 1
ATOM 2513 O O . TYR A 1 315 ? 20.300 2.836 -8.326 1.00 87.38 315 TYR A O 1
ATOM 2521 N N . GLU A 1 316 ? 20.536 1.545 -6.500 1.00 84.12 316 GLU A N 1
ATOM 2522 C CA . GLU A 1 316 ? 19.970 2.489 -5.537 1.00 84.12 316 GLU A CA 1
ATOM 2523 C C . GLU A 1 316 ? 21.070 2.879 -4.550 1.00 84.12 316 GLU A C 1
ATOM 2525 O O . GLU A 1 316 ? 21.487 2.080 -3.707 1.00 84.12 316 GLU A O 1
ATOM 2530 N N . ALA A 1 317 ? 21.541 4.118 -4.657 1.00 78.12 317 ALA A N 1
ATOM 2531 C CA . ALA A 1 317 ? 22.468 4.708 -3.710 1.00 78.12 317 ALA A CA 1
ATOM 2532 C C . ALA A 1 317 ? 21.687 5.504 -2.659 1.00 78.12 317 ALA A C 1
ATOM 2534 O O . ALA A 1 317 ? 20.941 6.443 -2.956 1.00 78.12 317 ALA A O 1
ATOM 2535 N N . TRP A 1 318 ? 21.873 5.113 -1.404 1.00 69.00 318 TRP A N 1
ATOM 2536 C CA . TRP A 1 318 ? 21.310 5.798 -0.250 1.00 69.00 318 TRP A CA 1
ATOM 2537 C C . TRP A 1 318 ? 22.248 6.938 0.128 1.00 69.00 318 TRP A C 1
ATOM 2539 O O . TRP A 1 318 ? 23.463 6.739 0.153 1.00 69.00 318 TRP A O 1
ATOM 2549 N N . TYR A 1 319 ? 21.694 8.104 0.471 1.00 64.25 319 TYR A N 1
ATOM 2550 C CA . TYR A 1 319 ? 22.504 9.253 0.884 1.00 64.25 319 TYR A CA 1
ATOM 2551 C C . TYR A 1 319 ? 23.558 8.848 1.941 1.00 64.25 319 TYR A C 1
ATOM 2553 O O . TYR A 1 319 ? 23.198 8.135 2.894 1.00 64.25 319 TYR A O 1
ATOM 2561 N N . PRO A 1 320 ? 24.822 9.288 1.807 1.00 59.28 320 PRO A N 1
ATOM 2562 C CA . PRO A 1 320 ? 25.864 8.997 2.786 1.00 59.28 320 PRO A CA 1
ATOM 2563 C C . PRO A 1 320 ? 25.501 9.567 4.161 1.00 59.28 320 PRO A C 1
ATOM 2565 O O . PRO A 1 320 ? 24.693 10.495 4.293 1.00 59.28 320 PRO A O 1
ATOM 2568 N N . ARG A 1 321 ? 26.074 8.990 5.221 1.00 58.94 321 ARG A N 1
ATOM 2569 C CA . ARG A 1 321 ? 25.782 9.307 6.635 1.00 58.94 321 ARG A CA 1
ATOM 2570 C C . ARG A 1 321 ? 24.319 9.109 7.053 1.00 58.94 321 ARG A C 1
ATOM 2572 O O . ARG A 1 321 ? 23.852 9.700 8.034 1.00 58.94 321 ARG A O 1
ATOM 2579 N N . THR A 1 322 ? 23.555 8.282 6.350 1.00 56.25 322 THR A N 1
ATOM 2580 C CA . THR A 1 322 ? 22.198 7.916 6.774 1.00 56.25 322 THR A CA 1
ATOM 2581 C C . THR A 1 322 ? 22.207 6.766 7.777 1.00 56.25 322 THR A C 1
ATOM 2583 O O . THR A 1 322 ? 23.221 6.133 8.047 1.00 56.25 322 THR A O 1
ATOM 2586 N N . LEU A 1 323 ? 21.035 6.469 8.352 1.00 51.06 323 LEU A N 1
ATOM 2587 C CA . LEU A 1 323 ? 20.835 5.289 9.203 1.00 51.06 323 LEU A CA 1
ATOM 2588 C C . LEU A 1 323 ? 21.216 3.973 8.488 1.00 51.06 323 LEU A C 1
ATOM 2590 O O . LEU A 1 323 ? 21.465 2.975 9.161 1.00 51.06 323 LEU A O 1
ATOM 2594 N N . TRP A 1 324 ? 21.230 3.993 7.152 1.00 54.19 324 TRP A N 1
ATOM 2595 C CA . TRP A 1 324 ? 21.331 2.827 6.276 1.00 54.19 324 TRP A CA 1
ATOM 2596 C C . TRP A 1 324 ? 22.600 2.827 5.410 1.00 54.19 324 TRP A C 1
ATOM 2598 O O . TRP A 1 324 ? 23.044 1.749 5.038 1.00 54.19 324 TRP A O 1
ATOM 2608 N N . ASN A 1 325 ? 23.209 3.994 5.168 1.00 58.84 325 ASN A N 1
ATOM 2609 C CA . ASN A 1 325 ? 24.563 4.146 4.630 1.00 58.84 325 ASN A CA 1
ATOM 2610 C C . ASN A 1 325 ? 25.381 5.038 5.590 1.00 58.84 325 ASN A C 1
ATOM 2612 O O . ASN A 1 325 ? 25.333 6.261 5.452 1.00 58.84 325 ASN A O 1
ATOM 2616 N N . PRO A 1 326 ? 26.008 4.475 6.644 1.00 57.66 326 PRO A N 1
ATOM 2617 C CA . PRO A 1 326 ? 26.683 5.249 7.688 1.00 57.66 326 PRO A CA 1
ATOM 2618 C C . PRO A 1 326 ? 28.040 5.816 7.255 1.00 57.66 326 PRO A C 1
ATOM 2620 O O . PRO A 1 326 ? 28.563 6.685 7.956 1.00 57.66 326 PRO A O 1
ATOM 2623 N N . ASP A 1 327 ? 28.588 5.331 6.143 1.00 57.94 327 ASP A N 1
ATOM 2624 C CA . ASP A 1 327 ? 29.887 5.743 5.632 1.00 57.94 327 ASP A CA 1
ATOM 2625 C C . ASP A 1 327 ? 29.822 7.158 5.029 1.00 57.94 327 ASP A C 1
ATOM 2627 O O . ASP A 1 327 ? 28.745 7.705 4.752 1.00 57.94 327 ASP A O 1
ATOM 2631 N N . GLU A 1 328 ? 30.985 7.810 4.937 1.00 50.88 328 GLU A N 1
ATOM 2632 C CA . GLU A 1 328 ? 31.090 9.170 4.393 1.00 50.88 328 GLU A CA 1
ATOM 2633 C C . GLU A 1 328 ? 31.009 9.216 2.859 1.00 50.88 328 GLU A C 1
ATOM 2635 O O . GLU A 1 328 ? 30.780 10.307 2.332 1.00 50.88 328 GLU A O 1
ATOM 2640 N N . GLU A 1 329 ? 31.157 8.065 2.190 1.00 40.53 329 GLU A N 1
ATOM 2641 C CA . GLU A 1 329 ? 31.121 7.885 0.728 1.00 40.53 329 GLU A CA 1
ATOM 2642 C C . GLU A 1 329 ? 29.782 7.324 0.222 1.00 40.53 329 GLU A C 1
ATOM 2644 O O . GLU A 1 329 ? 29.238 6.360 0.818 1.00 40.53 329 GLU A O 1
#

pLDDT: mean 80.34, std 18.57, range [27.3, 97.62]

Secondary structure (DSSP, 8-state):
-------------THHHHHHHTSHHHHTT----TTT------TT-HHHHHTTTS-TT--SS-HHHHHHHHHHHHHHH--SSEEEEEE-S-EEE--TTTTEEEEEEEE-SS-S--GGGG-GGG-TT--HHHHHHHHHT-EEEEEEEETT-GGGGTHHHHHHHHHTTBSS-EEEEEEESSPPB------TTS-----EEEEEEEEE----B-HHHHHHHH-SSS-HHHHHHHHHHTT--HHHHHHHHHTT-SS-GGG-----HHHHHHHHHHHHHHHHHHHHTTSPPPSS-EEEEEEETTEEEEEEE-SSTT-EEEEEEEPTTSSS--S--